Protein 7CAO (pdb70)

Secondary structure (DSSP, 8-state):
--GGGS-EEEEEEEEEEETTEEEEEEEEEEEEETTEEEEEEEETTSS-SS-HHHHGGG--GGGSB--TTS--HHHHTTTT-EEEEEEEEETTS-EEEEEEEEEEETTEEEEEEEEEEE---TTSTTTTT-EEEEPPEEEEEEEETTEEEEEEEEEEEETTS-EEEEEEEEEEEESSSSPPPPPPSEEEEEEEEEE--TT--SSEEEEEEEEEEE-GGGSSTTS---

Solvent-accessible surface area: 10693 Å² total

Radius of gyration: 17.45 Å; Cα contacts (8 Å, |Δi|>4): 581; chains: 1; bounding box: 49×37×46 Å

B-factor: mean 48.56, std 16.58, range [24.11, 139.75]

Foldseek 3Di:
DVQLVAKAKEKEWEWEAEARRTWIKIWIWILRAPQKIKIKIFTPRFADQWACQVCVVQRAQLSAAEDPPWDSLQVQLPPQGKKKWKWKAWPVWKIKTKIKTWHQDPRGIYIYMYMYMYGDDCPDCTRVVFFDHKDKWKWKWAFDPLWIWTWIWIWTAGNVRDTITMIMIMTIHRRDPPRGDTTHIWIKIKDKDWDDDPVDPGHIIMIMMGIYIDHVQVNPVVSPDD

Structure (mmCIF, N/CA/C/O backbone):
data_7CAO
#
_entry.id   7CAO
#
_cell.length_a   116.476
_cell.length_b   116.476
_cell.length_c   161.444
_cell.angle_alpha   90.000
_cell.angle_beta   90.000
_cell.angle_gamma   90.000
#
_symmetry.space_group_name_H-M   'I 41 2 2'
#
loop_
_entity.id
_entity.type
_entity.pdbx_description
1 polymer Chromoprotein
2 water water
#
loop_
_atom_site.group_PDB
_atom_site.id
_atom_site.type_symbol
_atom_site.label_atom_id
_atom_site.label_alt_id
_atom_site.label_comp_id
_atom_site.label_asym_id
_atom_site.label_entity_id
_atom_site.label_seq_id
_atom_site.pdbx_PDB_ins_code
_atom_site.Cartn_x
_atom_site.Cartn_y
_atom_site.Cartn_z
_atom_site.occupancy
_atom_site.B_iso_or_equiv
_atom_site.auth_seq_id
_atom_site.auth_comp_id
_atom_site.auth_asym_id
_atom_site.auth_atom_id
_atom_site.pdbx_PDB_model_num
ATOM 1 N N . MET A 1 36 ? -31.078 10.812 20.790 1.00 83.23 1 MET A N 1
ATOM 2 C CA . MET A 1 36 ? -30.878 11.120 22.236 1.00 79.77 1 MET A CA 1
ATOM 3 C C . MET A 1 36 ? -31.074 12.625 22.448 1.00 90.85 1 MET A C 1
ATOM 4 O O . MET A 1 36 ? -30.487 13.443 21.685 1.00 79.81 1 MET A O 1
ATOM 9 N N . ALA A 1 37 ? -31.877 12.970 23.452 1.00 85.57 2 ALA A N 1
ATOM 10 C CA . ALA A 1 37 ? -32.103 14.353 23.911 1.00 90.26 2 ALA A CA 1
ATOM 11 C C . ALA A 1 37 ? -30.794 14.883 24.509 1.00 77.38 2 ALA A C 1
ATOM 12 O O . ALA A 1 37 ? -30.536 16.090 24.329 1.00 90.19 2 ALA A O 1
ATOM 14 N N . LEU A 1 38 ? -30.003 14.038 25.186 1.00 76.99 3 LEU A N 1
ATOM 15 C CA . LEU A 1 38 ? -28.672 14.427 25.748 1.00 74.42 3 LEU A CA 1
ATOM 16 C C . LEU A 1 38 ? -27.827 15.123 24.672 1.00 74.59 3 LEU A C 1
ATOM 17 O O . LEU A 1 38 ? -27.160 16.140 25.016 1.00 69.05 3 LEU A O 1
ATOM 22 N N . PHE A 1 39 ? -27.874 14.629 23.423 1.00 64.50 4 PHE A N 1
ATOM 23 C CA . PHE A 1 39 ? -27.067 15.174 22.301 1.00 68.41 4 PHE A CA 1
ATOM 24 C C . PHE A 1 39 ? -27.672 16.496 21.818 1.00 67.57 4 PHE A C 1
ATOM 25 O O . PHE A 1 39 ? -26.972 17.181 21.092 1.00 64.88 4 PHE A O 1
ATOM 33 N N . ALA A 1 40 ? -28.871 16.878 22.274 1.00 75.66 5 ALA A N 1
ATOM 34 C CA . ALA A 1 40 ? -29.562 18.144 21.908 1.00 70.21 5 ALA A CA 1
ATOM 35 C C . ALA A 1 40 ? -29.050 19.332 22.736 1.00 70.99 5 ALA A C 1
ATOM 36 O O . ALA A 1 40 ? -29.323 20.472 22.349 1.00 71.24 5 ALA A O 1
ATOM 38 N N . LYS A 1 41 ? -28.372 19.115 23.855 1.00 66.26 6 LYS A N 1
ATOM 39 C CA . LYS A 1 41 ? -27.910 20.256 24.685 1.00 67.44 6 LYS A CA 1
ATOM 40 C C . LYS A 1 41 ? -26.392 20.289 24.640 1.00 58.55 6 LYS A C 1
ATOM 41 O O . LYS A 1 41 ? -25.773 19.271 24.387 1.00 56.51 6 LYS A O 1
ATOM 47 N N . PRO A 1 42 ? -25.741 21.406 24.995 1.00 59.74 7 PRO A N 1
ATOM 48 C CA . PRO A 1 42 ? -24.292 21.375 25.246 1.00 60.17 7 PRO A CA 1
ATOM 49 C C . PRO A 1 42 ? -23.842 20.165 26.083 1.00 62.21 7 PRO A C 1
ATOM 50 O O . PRO A 1 42 ? -24.645 19.674 26.816 1.00 61.77 7 PRO A O 1
ATOM 54 N N . MET A 1 43 ? -22.606 19.675 25.895 1.00 53.86 8 MET A N 1
ATOM 55 C CA . MET A 1 43 ? -22.042 18.490 26.610 1.00 47.96 8 MET A CA 1
ATOM 56 C C . MET A 1 43 ? -20.542 18.710 26.797 1.00 49.70 8 MET A C 1
ATOM 57 O O . MET A 1 43 ? -19.884 19.365 25.916 1.00 51.53 8 MET A O 1
ATOM 62 N N . ASN A 1 44 ? -20.017 18.310 27.945 1.00 46.92 9 ASN A N 1
ATOM 63 C CA . ASN A 1 44 ? -18.562 18.212 28.184 1.00 53.61 9 ASN A CA 1
ATOM 64 C C . ASN A 1 44 ? -18.032 16.878 27.633 1.00 51.22 9 ASN A C 1
ATOM 65 O O . ASN A 1 44 ? -18.809 15.937 27.422 1.00 45.50 9 ASN A O 1
ATOM 70 N N . HIS A 1 45 ? -16.739 16.823 27.371 1.00 45.42 10 HIS A N 1
ATOM 71 C CA . HIS A 1 45 ? -16.114 15.568 26.924 1.00 44.70 10 HIS A CA 1
ATOM 72 C C . HIS A 1 45 ? -14.707 15.624 27.469 1.00 45.74 10 HIS A C 1
ATOM 73 O O . HIS A 1 45 ? -14.170 16.721 27.697 1.00 44.06 10 HIS A O 1
ATOM 80 N N . LYS A 1 46 ? -14.154 14.458 27.745 1.00 41.88 11 LYS A N 1
ATOM 81 C CA . LYS A 1 46 ? -12.735 14.338 28.118 1.00 46.15 11 LYS A CA 1
ATOM 82 C C . LYS A 1 46 ? -12.168 13.024 27.570 1.00 40.00 11 LYS A C 1
ATOM 83 O O . LYS A 1 46 ? -12.939 12.158 27.200 1.00 39.44 11 LYS A O 1
ATOM 89 N N . THR A 1 47 ? -10.851 12.928 27.596 1.00 39.11 12 THR A N 1
ATOM 90 C CA . THR A 1 47 ? -10.143 11.840 26.971 1.00 44.05 12 THR A CA 1
ATOM 91 C C . THR A 1 47 ? -8.917 11.594 27.800 1.00 38.40 12 THR A C 1
ATOM 92 O O . THR A 1 47 ? -8.400 12.545 28.372 1.00 38.08 12 THR A O 1
ATOM 96 N N . GLU A 1 48 ? -8.490 10.322 27.807 1.00 42.69 13 GLU A N 1
ATOM 97 C CA . GLU A 1 48 ? -7.127 9.902 28.136 1.00 42.84 13 GLU A CA 1
ATOM 98 C C . GLU A 1 48 ? -6.586 9.120 26.959 1.00 37.62 13 GLU A C 1
ATOM 99 O O . GLU A 1 48 ? -7.240 8.181 26.542 1.00 41.33 13 GLU A O 1
ATOM 105 N N . ILE A 1 49 ? -5.368 9.426 26.566 1.00 38.92 14 ILE A N 1
ATOM 106 C CA . ILE A 1 49 ? -4.733 8.848 25.376 1.00 41.18 14 ILE A CA 1
ATOM 107 C C . ILE A 1 49 ? -3.424 8.332 25.873 1.00 41.62 14 ILE A C 1
ATOM 108 O O . ILE A 1 49 ? -2.686 9.126 26.404 1.00 37.75 14 ILE A O 1
ATOM 113 N N . THR A 1 50 ? -3.214 7.038 25.696 1.00 35.49 15 THR A N 1
ATOM 114 C CA . THR A 1 50 ? -1.958 6.373 26.003 1.00 39.68 15 THR A CA 1
ATOM 115 C C . THR A 1 50 ? -1.364 5.957 24.673 1.00 37.52 15 THR A C 1
ATOM 116 O O . THR A 1 50 ? -2.072 5.300 23.903 1.00 38.32 15 THR A O 1
ATOM 120 N N . GLY A 1 51 ? -0.088 6.219 24.491 1.00 42.92 16 GLY A N 1
ATOM 121 C CA . GLY A 1 51 ? 0.533 6.149 23.181 1.00 45.05 16 GLY A CA 1
ATOM 122 C C . GLY A 1 51 ? 1.988 5.802 23.252 1.00 39.99 16 GLY A C 1
ATOM 123 O O . GLY A 1 51 ? 2.627 6.019 24.293 1.00 36.23 16 GLY A O 1
ATOM 124 N N . GLU A 1 52 ? 2.491 5.408 22.097 1.00 35.10 17 GLU A N 1
ATOM 125 C CA . GLU A 1 52 ? 3.907 5.144 21.894 1.00 37.74 17 GLU A CA 1
ATOM 126 C C . GLU A 1 52 ? 4.171 5.300 20.418 1.00 39.54 17 GLU A C 1
ATOM 127 O O . GLU A 1 52 ? 3.411 4.704 19.629 1.00 37.09 17 GLU A O 1
ATOM 133 N N . PHE A 1 53 ? 5.166 6.105 20.067 1.00 36.09 18 PHE A N 1
ATOM 134 C CA . PHE A 1 53 ? 5.596 6.280 18.673 1.00 34.87 18 PHE A CA 1
ATOM 135 C C . PHE A 1 53 ? 7.066 5.965 18.719 1.00 37.43 18 PHE A C 1
ATOM 136 O O . PHE A 1 53 ? 7.724 6.586 19.497 1.00 35.26 18 PHE A O 1
ATOM 144 N N . ASN A 1 54 ? 7.513 4.994 17.925 1.00 37.00 19 ASN A N 1
ATOM 145 C CA . ASN A 1 54 ? 8.913 4.573 17.812 1.00 39.10 19 ASN A CA 1
ATOM 146 C C . ASN A 1 54 ? 9.398 4.197 19.201 1.00 37.06 19 ASN A C 1
ATOM 147 O O . ASN A 1 54 ? 10.571 4.321 19.460 1.00 45.54 19 ASN A O 1
ATOM 152 N N . GLY A 1 55 ? 8.520 3.671 20.031 1.00 38.27 20 GLY A N 1
ATOM 153 C CA . GLY A 1 55 ? 8.943 3.307 21.391 1.00 43.74 20 GLY A CA 1
ATOM 154 C C . GLY A 1 55 ? 8.884 4.480 22.375 1.00 49.30 20 GLY A C 1
ATOM 155 O O . GLY A 1 55 ? 9.105 4.239 23.520 1.00 45.20 20 GLY A O 1
ATOM 156 N N . LYS A 1 56 ? 8.569 5.716 21.986 1.00 42.12 21 LYS A N 1
ATOM 157 C CA . LYS A 1 56 ? 8.519 6.836 22.998 1.00 39.30 21 LYS A CA 1
ATOM 158 C C . LYS A 1 56 ? 7.100 6.912 23.518 1.00 37.58 21 LYS A C 1
ATOM 159 O O . LYS A 1 56 ? 6.178 7.139 22.710 1.00 39.19 21 LYS A O 1
ATOM 165 N N . CYS A 1 57 ? 6.926 6.657 24.803 1.00 35.44 22 CYS A N 1
ATOM 166 C CA . CYS A 1 57 ? 5.647 6.605 25.526 1.00 39.00 22 CYS A CA 1
ATOM 167 C C . CYS A 1 57 ? 5.165 7.988 25.894 1.00 38.84 22 CYS A C 1
ATOM 168 O O . CYS A 1 57 ? 5.990 8.827 26.114 1.00 44.85 22 CYS A O 1
ATOM 171 N N . PHE A 1 58 ? 3.864 8.141 26.034 1.00 36.64 23 PHE A N 1
ATOM 172 C CA . PHE A 1 58 ? 3.275 9.412 26.494 1.00 42.30 23 PHE A CA 1
ATOM 173 C C . PHE A 1 58 ? 1.871 9.119 26.894 1.00 40.71 23 PHE A C 1
ATOM 174 O O . PHE A 1 58 ? 1.328 8.072 26.523 1.00 38.53 23 PHE A O 1
ATOM 182 N N . LYS A 1 59 ? 1.338 10.046 27.661 1.00 37.38 24 LYS A N 1
ATOM 183 C CA . LYS A 1 59 ? -0.048 10.095 28.148 1.00 42.03 24 LYS A CA 1
ATOM 184 C C . LYS A 1 59 ? -0.553 11.523 27.860 1.00 41.30 24 LYS A C 1
ATOM 185 O O . LYS A 1 59 ? 0.159 12.493 28.208 1.00 39.93 24 LYS A O 1
ATOM 191 N N . VAL A 1 60 ? -1.730 11.633 27.270 1.00 38.10 25 VAL A N 1
ATOM 192 C CA . VAL A 1 60 ? -2.363 12.942 26.988 1.00 42.45 25 VAL A CA 1
ATOM 193 C C . VAL A 1 60 ? -3.731 12.886 27.608 1.00 40.47 25 VAL A C 1
ATOM 194 O O . VAL A 1 60 ? -4.389 11.883 27.462 1.00 38.69 25 VAL A O 1
ATOM 198 N N . VAL A 1 61 ? -4.062 13.939 28.350 1.00 36.83 26 VAL A N 1
ATOM 199 C CA . VAL A 1 61 ? -5.399 14.189 28.928 1.00 38.47 26 VAL A CA 1
ATOM 200 C C . VAL A 1 61 ? -5.983 15.459 28.309 1.00 40.76 26 VAL A C 1
ATOM 201 O O . VAL A 1 61 ? -5.231 16.418 28.142 1.00 45.51 26 VAL A O 1
ATOM 205 N N . GLY A 1 62 ? -7.282 15.474 28.097 1.00 43.06 27 GLY A N 1
ATOM 206 C CA . GLY A 1 62 ? -7.972 16.660 27.603 1.00 50.68 27 GLY A CA 1
ATOM 207 C C . GLY A 1 62 ? -9.392 16.768 28.126 1.00 51.63 27 GLY A C 1
ATOM 208 O O . GLY A 1 62 ? -9.981 15.738 28.507 1.00 43.66 27 GLY A O 1
ATOM 209 N N . HIS A 1 63 ? -9.916 18.002 28.136 1.00 49.53 28 HIS A N 1
ATOM 210 C CA . HIS A 1 63 ? -11.299 18.385 28.543 1.00 49.01 28 HIS A CA 1
ATOM 211 C C . HIS A 1 63 ? -11.768 19.305 27.433 1.00 39.03 28 HIS A C 1
ATOM 212 O O . HIS A 1 63 ? -10.943 20.041 26.925 1.00 41.12 28 HIS A O 1
ATOM 219 N N . GLY A 1 64 ? -13.030 19.222 27.036 1.00 39.92 29 GLY A N 1
ATOM 220 C CA . GLY A 1 64 ? -13.563 20.184 26.080 1.00 44.94 29 GLY A CA 1
ATOM 221 C C . GLY A 1 64 ? -15.036 20.272 26.211 1.00 40.86 29 GLY A C 1
ATOM 222 O O . GLY A 1 64 ? -15.607 19.639 27.076 1.00 43.66 29 GLY A O 1
ATOM 223 N N . SER A 1 65 ? -15.664 20.980 25.313 1.00 49.66 30 SER A N 1
ATOM 224 C CA . SER A 1 65 ? -17.128 20.928 25.238 1.00 49.70 30 SER A CA 1
ATOM 225 C C . SER A 1 65 ? -17.530 20.908 23.787 1.00 41.51 30 SER A C 1
ATOM 226 O O . SER A 1 65 ? -16.738 21.299 22.914 1.00 46.40 30 SER A O 1
ATOM 229 N N . ALA A 1 66 ? -18.778 20.556 23.645 1.00 42.73 31 ALA A N 1
ATOM 230 C CA . ALA A 1 66 ? -19.495 20.313 22.415 1.00 49.02 31 ALA A CA 1
ATOM 231 C C . ALA A 1 66 ? -20.727 21.159 22.614 1.00 49.35 31 ALA A C 1
ATOM 232 O O . ALA A 1 66 ? -21.735 20.640 23.051 1.00 45.61 31 ALA A O 1
ATOM 234 N N . PRO A 1 67 ? -20.629 22.476 22.347 1.00 49.22 32 PRO A N 1
ATOM 235 C CA . PRO A 1 67 ? -21.786 23.357 22.487 1.00 54.00 32 PRO A CA 1
ATOM 236 C C . PRO A 1 67 ? -22.904 23.010 21.501 1.00 55.20 32 PRO A C 1
ATOM 237 O O . PRO A 1 67 ? -24.026 23.365 21.763 1.00 58.59 32 PRO A O 1
ATOM 241 N N . GLY A 1 68 ? -22.607 22.324 20.395 1.00 51.71 33 GLY A N 1
ATOM 242 C CA . GLY A 1 68 ? -23.604 21.998 19.344 1.00 44.04 33 GLY A CA 1
ATOM 243 C C . GLY A 1 68 ? -23.174 22.523 17.964 1.00 44.52 33 GLY A C 1
ATOM 244 O O . GLY A 1 68 ? -22.073 23.107 17.873 1.00 48.53 33 GLY A O 1
ATOM 245 N N . GLY A 1 69 ? -23.944 22.166 16.926 1.00 44.46 34 GLY A N 1
ATOM 246 C CA . GLY A 1 69 ? -23.774 22.532 15.504 1.00 52.43 34 GLY A CA 1
ATOM 247 C C . GLY A 1 69 ? -22.449 22.047 14.886 1.00 52.82 34 GLY A C 1
ATOM 248 O O . GLY A 1 69 ? -22.031 22.620 13.878 1.00 45.28 34 GLY A O 1
ATOM 249 N N . GLY A 1 70 ? -21.812 21.015 15.436 1.00 43.96 35 GLY A N 1
ATOM 250 C CA . GLY A 1 70 ? -20.722 20.302 14.753 1.00 49.22 35 GLY A CA 1
ATOM 251 C C . GLY A 1 70 ? -19.408 20.972 15.063 1.00 46.81 35 GLY A C 1
ATOM 252 O O . GLY A 1 70 ? -18.418 20.677 14.380 1.00 44.52 35 GLY A O 1
ATOM 253 N N . ASP A 1 71 ? -19.398 21.874 16.050 1.00 41.21 36 ASP A N 1
ATOM 254 C CA . ASP A 1 71 ? -18.210 22.671 16.429 1.00 41.07 36 ASP A CA 1
ATOM 255 C C . ASP A 1 71 ? -17.844 22.286 17.852 1.00 46.64 36 ASP A C 1
ATOM 256 O O . ASP A 1 71 ? -18.657 22.575 18.771 1.00 47.68 36 ASP A O 1
ATOM 261 N N . PHE A 1 72 ? -16.673 21.682 18.059 1.00 39.90 37 PHE A N 1
ATOM 262 C CA . PHE A 1 72 ? -16.324 21.136 19.390 1.00 39.99 37 PHE A CA 1
ATOM 263 C C . PHE A 1 72 ? -14.831 21.284 19.591 1.00 44.62 37 PHE A C 1
ATOM 264 O O . PHE A 1 72 ? -14.044 21.197 18.626 1.00 46.68 37 PHE A O 1
ATOM 272 N N . ARG A 1 73 ? -14.469 21.636 20.816 1.00 41.92 38 ARG A N 1
ATOM 273 C CA . ARG A 1 73 ? -13.077 21.979 21.163 1.00 44.50 38 ARG A CA 1
ATOM 274 C C . ARG A 1 73 ? -12.579 21.122 22.321 1.00 39.90 38 ARG A C 1
ATOM 275 O O . ARG A 1 73 ? -13.375 20.714 23.141 1.00 47.08 38 ARG A O 1
ATOM 283 N N . MET A 1 74 ? -11.275 20.903 22.357 1.00 40.14 39 MET A N 1
ATOM 284 C CA . MET A 1 74 ? -10.596 20.136 23.411 1.00 43.65 39 MET A CA 1
ATOM 285 C C . MET A 1 74 ? -9.294 20.848 23.716 1.00 39.93 39 MET A C 1
ATOM 286 O O . MET A 1 74 ? -8.572 21.245 22.786 1.00 43.23 39 MET A O 1
ATOM 291 N N . HIS A 1 75 ? -9.007 20.992 24.997 1.00 41.64 40 HIS A N 1
ATOM 292 C CA . HIS A 1 75 ? -7.696 21.468 25.480 1.00 44.92 40 HIS A CA 1
ATOM 293 C C . HIS A 1 75 ? -6.994 20.203 25.962 1.00 41.44 40 HIS A C 1
ATOM 294 O O . HIS A 1 75 ? -7.457 19.645 26.931 1.00 41.38 40 HIS A O 1
ATOM 301 N N . ALA A 1 76 ? -5.898 19.787 25.348 1.00 42.74 41 ALA A N 1
ATOM 302 C CA . ALA A 1 76 ? -5.207 18.555 25.772 1.00 43.07 41 ALA A CA 1
ATOM 303 C C . ALA A 1 76 ? -3.785 18.919 26.139 1.00 41.04 41 ALA A C 1
ATOM 304 O O . ALA A 1 76 ? -3.147 19.758 25.461 1.00 46.15 41 ALA A O 1
ATOM 306 N N . TYR A 1 77 ? -3.259 18.256 27.156 1.00 37.91 42 TYR A N 1
ATOM 307 C CA . TYR A 1 77 ? -1.847 18.402 27.516 1.00 37.63 42 TYR A CA 1
ATOM 308 C C . TYR A 1 77 ? -1.238 17.025 27.656 1.00 35.97 42 TYR A C 1
ATOM 309 O O . TYR A 1 77 ? -1.953 16.094 27.956 1.00 40.94 42 TYR A O 1
ATOM 318 N N . CYS A 1 78 ? 0.069 16.991 27.550 1.00 40.16 43 CYS A N 1
ATOM 319 C CA . CYS A 1 78 ? 0.848 15.769 27.710 1.00 48.85 43 CYS A CA 1
ATOM 320 C C . CYS A 1 78 ? 1.160 15.624 29.193 1.00 47.45 43 CYS A C 1
ATOM 321 O O . CYS A 1 78 ? 1.975 16.331 29.660 1.00 44.26 43 CYS A O 1
ATOM 324 N N . GLU A 1 79 ? 0.451 14.778 29.899 1.00 50.85 44 GLU A N 1
ATOM 325 C CA . GLU A 1 79 ? 0.659 14.613 31.348 1.00 51.68 44 GLU A CA 1
ATOM 326 C C . GLU A 1 79 ? 2.038 14.020 31.609 1.00 54.25 44 GLU A C 1
ATOM 327 O O . GLU A 1 79 ? 2.586 14.280 32.667 1.00 52.08 44 GLU A O 1
ATOM 333 N N . SER A 1 80 ? 2.651 13.342 30.653 1.00 49.49 45 SER A N 1
ATOM 334 C CA . SER A 1 80 ? 3.964 12.671 30.833 1.00 50.07 45 SER A CA 1
ATOM 335 C C . SER A 1 80 ? 5.145 13.627 30.618 1.00 48.42 45 SER A C 1
ATOM 336 O O . SER A 1 80 ? 6.301 13.187 30.787 1.00 49.45 45 SER A O 1
ATOM 339 N N . GLY A 1 81 ? 4.933 14.890 30.231 1.00 54.09 46 GLY A N 1
ATOM 340 C CA . GLY A 1 81 ? 6.040 15.836 29.962 1.00 44.32 46 GLY A CA 1
ATOM 341 C C . GLY A 1 81 ? 5.922 16.376 28.539 1.00 45.30 46 GLY A C 1
ATOM 342 O O . GLY A 1 81 ? 4.838 16.821 28.160 1.00 49.55 46 GLY A O 1
ATOM 343 N N . THR A 1 82 ? 6.972 16.272 27.753 1.00 41.64 47 THR A N 1
ATOM 344 C CA . THR A 1 82 ? 7.022 16.700 26.334 1.00 49.29 47 THR A CA 1
ATOM 345 C C . THR A 1 82 ? 6.382 15.634 25.431 1.00 51.93 47 THR A C 1
ATOM 346 O O . THR A 1 82 ? 6.717 14.451 25.555 1.00 48.74 47 THR A O 1
ATOM 350 N N . LEU A 1 83 ? 5.469 16.030 24.552 1.00 48.61 48 LEU A N 1
ATOM 351 C CA . LEU A 1 83 ? 4.919 15.080 23.558 1.00 41.74 48 LEU A CA 1
ATOM 352 C C . LEU A 1 83 ? 6.012 14.777 22.551 1.00 41.85 48 LEU A C 1
ATOM 353 O O . LEU A 1 83 ? 6.605 15.704 22.027 1.00 41.87 48 LEU A O 1
ATOM 358 N N . PRO A 1 84 ? 6.344 13.470 22.305 1.00 38.91 49 PRO A N 1
ATOM 359 C CA . PRO A 1 84 ? 7.426 13.105 21.395 1.00 41.60 49 PRO A CA 1
ATOM 360 C C . PRO A 1 84 ? 7.046 13.232 19.910 1.00 40.28 49 PRO A C 1
ATOM 361 O O . PRO A 1 84 ? 7.889 12.979 19.102 1.00 40.91 49 PRO A O 1
ATOM 365 N N . VAL A 1 85 ? 5.805 13.578 19.585 1.00 39.38 50 VAL A N 1
ATOM 366 C CA . VAL A 1 85 ? 5.373 13.678 18.167 1.00 44.57 50 VAL A CA 1
ATOM 367 C C . VAL A 1 85 ? 4.632 14.982 17.918 1.00 39.25 50 VAL A C 1
ATOM 368 O O . VAL A 1 85 ? 4.164 15.575 18.881 1.00 44.01 50 VAL A O 1
ATOM 372 N N . SER A 1 86 ? 4.452 15.274 16.634 1.00 39.47 51 SER A N 1
ATOM 373 C CA . SER A 1 86 ? 3.599 16.334 16.077 1.00 38.18 51 SER A CA 1
ATOM 374 C C . SER A 1 86 ? 2.217 16.224 16.687 1.00 41.93 51 SER A C 1
ATOM 375 O O . SER A 1 86 ? 1.602 15.147 16.630 1.00 34.59 51 SER A O 1
ATOM 378 N N . TRP A 1 87 ? 1.685 17.335 17.183 1.00 34.69 52 TRP A N 1
ATOM 379 C CA . TRP A 1 87 ? 0.278 17.382 17.628 1.00 33.25 52 TRP A CA 1
ATOM 380 C C . TRP A 1 87 ? -0.647 17.178 16.433 1.00 33.81 52 TRP A C 1
ATOM 381 O O . TRP A 1 87 ? -1.788 16.797 16.640 1.00 34.85 52 TRP A O 1
ATOM 392 N N . CYS A 1 88 ? -0.229 17.538 15.227 1.00 33.38 53 CYS A N 1
ATOM 393 C CA . CYS A 1 88 ? -1.059 17.316 14.026 1.00 33.70 53 CYS A CA 1
ATOM 394 C C . CYS A 1 88 ? -1.334 15.781 13.824 1.00 31.80 53 CYS A C 1
ATOM 395 O O . CYS A 1 88 ? -2.483 15.422 13.529 1.00 34.24 53 CYS A O 1
ATOM 398 N N . VAL A 1 89 ? -0.314 14.974 13.968 1.00 31.99 54 VAL A N 1
ATOM 399 C CA . VAL A 1 89 ? -0.366 13.482 13.722 1.00 33.62 54 VAL A CA 1
ATOM 400 C C . VAL A 1 89 ? -1.156 12.849 14.865 1.00 31.90 54 VAL A C 1
ATOM 401 O O . VAL A 1 89 ? -2.000 11.972 14.606 1.00 35.61 54 VAL A O 1
ATOM 405 N N . LEU A 1 90 ? -1.074 13.430 16.060 1.00 32.94 55 LEU A N 1
ATOM 406 C CA . LEU A 1 90 ? -1.861 12.936 17.215 1.00 34.10 55 LEU A CA 1
ATOM 407 C C . LEU A 1 90 ? -3.313 13.372 17.082 1.00 37.00 55 LEU A C 1
ATOM 408 O O . LEU A 1 90 ? -4.239 12.749 17.691 1.00 39.26 55 LEU A O 1
ATOM 413 N N . SER A 1 91 ? -3.605 14.371 16.260 1.00 37.48 56 SER A N 1
ATOM 414 C CA . SER A 1 91 ? -4.918 15.058 16.424 1.00 35.23 56 SER A CA 1
ATOM 415 C C . SER A 1 91 ? -6.106 14.138 16.168 1.00 34.31 56 SER A C 1
ATOM 416 O O . SER A 1 91 ? -7.189 14.301 16.775 1.00 34.75 56 SER A O 1
ATOM 419 N N . PRO A 1 92 ? -6.053 13.162 15.219 1.00 34.18 57 PRO A N 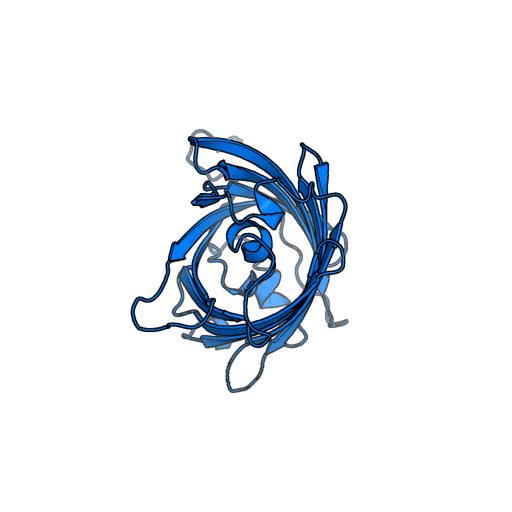1
ATOM 420 C CA . PRO A 1 92 ? -7.193 12.255 15.026 1.00 37.34 57 PRO A CA 1
ATOM 421 C C . PRO A 1 92 ? -7.493 11.366 16.259 1.00 32.39 57 PRO A C 1
ATOM 422 O O . PRO A 1 92 ? -8.613 11.000 16.515 1.00 34.85 57 PRO A O 1
ATOM 426 N N . SER A 1 93 ? -6.501 11.113 17.062 1.00 33.31 58 SER A N 1
ATOM 427 C CA . SER A 1 93 ? -6.645 10.363 18.341 1.00 34.94 58 SER A CA 1
ATOM 428 C C . SER A 1 93 ? -7.208 11.265 19.468 1.00 41.48 58 SER A C 1
ATOM 429 O O . SER A 1 93 ? -7.582 10.722 20.531 1.00 37.81 58 SER A O 1
ATOM 432 N N . ILE A 1 94 ? -7.217 12.588 19.277 1.00 38.69 59 ILE A N 1
ATOM 433 C CA . ILE A 1 94 ? -7.696 13.559 20.309 1.00 39.97 59 ILE A CA 1
ATOM 434 C C . ILE A 1 94 ? -9.179 13.734 20.069 1.00 34.58 59 ILE A C 1
ATOM 435 O O . ILE A 1 94 ? -10.064 13.642 20.901 1.00 44.36 59 ILE A O 1
ATOM 464 N N . PHE A 1 96 ? -14.462 11.567 18.767 1.00 41.12 63 PHE A N 1
ATOM 465 C CA . PHE A 1 96 ? -15.817 12.125 19.165 1.00 43.48 63 PHE A CA 1
ATOM 466 C C . PHE A 1 96 ? -16.706 12.461 17.973 1.00 43.13 63 PHE A C 1
ATOM 467 O O . PHE A 1 96 ? -17.305 13.587 17.920 1.00 41.86 63 PHE A O 1
ATOM 475 N N . SER A 1 97 ? -16.866 11.528 17.044 1.00 35.25 64 SER A N 1
ATOM 476 C CA . SER A 1 97 ? -17.734 11.737 15.874 1.00 37.48 64 SER A CA 1
ATOM 477 C C . SER A 1 97 ? -19.206 11.825 16.269 1.00 39.66 64 SER A C 1
ATOM 478 O O . SER A 1 97 ? -19.999 12.237 15.388 1.00 37.52 64 SER A O 1
ATOM 481 N N . MET A 1 98 ? -19.540 11.574 17.540 1.00 39.43 65 MET A N 1
ATOM 482 C CA . MET A 1 98 ? -20.944 11.768 17.997 1.00 45.12 65 MET A CA 1
ATOM 483 C C . MET A 1 98 ? -21.251 13.278 18.027 1.00 41.73 65 MET A C 1
ATOM 484 O O . MET A 1 98 ? -22.413 13.603 18.090 1.00 47.14 65 MET A O 1
ATOM 489 N N . PHE A 1 99 ? -20.259 14.158 17.901 1.00 37.49 66 PHE A N 1
ATOM 490 C CA . PHE A 1 99 ? -20.499 15.640 17.894 1.00 37.50 66 PHE A CA 1
ATOM 491 C C . PHE A 1 99 ? -20.579 16.189 16.473 1.00 44.76 66 PHE A C 1
ATOM 492 O O . PHE A 1 99 ? -20.806 17.384 16.285 1.00 43.39 66 PHE A O 1
ATOM 500 N N . THR A 1 100 ? -20.475 15.315 15.477 1.00 42.57 67 THR A N 1
ATOM 501 C CA . THR A 1 100 ? -20.693 15.692 14.057 1.00 43.48 67 THR A CA 1
ATOM 502 C C . THR A 1 100 ? -22.106 16.229 13.860 1.00 43.30 67 THR A C 1
ATOM 503 O O . THR A 1 100 ? -23.024 15.553 14.227 1.00 43.87 67 THR A O 1
ATOM 507 N N . LYS A 1 101 ? -22.270 17.324 13.140 1.00 44.15 68 LYS A N 1
ATOM 508 C CA . LYS A 1 101 ? -23.601 17.863 12.839 1.00 42.65 68 LYS A CA 1
ATOM 509 C C . LYS A 1 101 ? -24.173 17.050 11.694 1.00 44.47 68 LYS A C 1
ATOM 510 O O . LYS A 1 101 ? -23.521 16.964 10.646 1.00 44.13 68 LYS A O 1
ATOM 516 N N . TYR A 1 102 ? -25.384 16.551 11.848 1.00 43.60 69 TYR A N 1
ATOM 517 C CA . TYR A 1 102 ? -26.104 15.730 10.863 1.00 44.85 69 TYR A CA 1
ATOM 518 C C . TYR A 1 102 ? -27.318 16.512 10.398 1.00 51.42 69 TYR A C 1
ATOM 519 O O . TYR A 1 102 ? -28.001 17.099 11.217 1.00 53.58 69 TYR A O 1
ATOM 528 N N . PRO A 1 103 ? -27.627 16.540 9.092 1.00 51.66 70 PRO A N 1
ATOM 529 C CA . PRO A 1 103 ? -28.897 17.083 8.632 1.00 52.44 70 PRO A CA 1
ATOM 530 C C . PRO A 1 103 ? -29.957 15.998 8.889 1.00 53.45 70 PRO A C 1
ATOM 531 O O . PRO A 1 103 ? -29.640 14.826 8.938 1.00 52.81 70 PRO A O 1
ATOM 535 N N . ASN A 1 104 ? -31.214 16.389 9.074 1.00 69.88 71 ASN A N 1
ATOM 536 C CA . ASN A 1 104 ? -32.344 15.426 9.118 1.00 63.67 71 ASN A CA 1
ATOM 537 C C . ASN A 1 104 ? -32.335 14.729 7.776 1.00 62.10 71 ASN A C 1
ATOM 538 O O . ASN A 1 104 ? -32.021 15.402 6.769 1.00 69.89 71 ASN A O 1
ATOM 543 N N . GLY A 1 105 ? -32.680 13.455 7.748 1.00 63.25 72 GLY A N 1
ATOM 544 C CA . GLY A 1 105 ? -32.670 12.714 6.478 1.00 60.34 72 GLY A CA 1
ATOM 545 C C . GLY A 1 105 ? -31.456 11.816 6.382 1.00 58.35 72 GLY A C 1
ATOM 546 O O . GLY A 1 105 ? -31.453 10.975 5.509 1.00 58.66 72 GLY A O 1
ATOM 547 N N . ILE A 1 106 ? -30.453 11.960 7.252 1.00 58.14 73 ILE A N 1
ATOM 548 C CA . ILE A 1 106 ? -29.379 10.928 7.342 1.00 55.05 73 ILE A CA 1
ATOM 549 C C . ILE A 1 106 ? -29.260 10.513 8.804 1.00 42.08 73 ILE A C 1
ATOM 550 O O . ILE A 1 106 ? -29.092 11.419 9.623 1.00 49.70 73 ILE A O 1
ATOM 555 N N . THR A 1 107 ? -29.278 9.225 9.121 1.00 48.80 74 THR A N 1
ATOM 556 C CA . THR A 1 107 ? -29.041 8.735 10.500 1.00 51.35 74 THR A CA 1
ATOM 557 C C . THR A 1 107 ? -27.617 9.062 10.944 1.00 49.91 74 THR A C 1
ATOM 558 O O . THR A 1 107 ? -26.666 8.796 10.164 1.00 50.98 74 THR A O 1
ATOM 562 N N . ASN A 1 108 ? -27.498 9.527 12.177 1.00 43.65 75 ASN A N 1
ATOM 563 C CA . ASN A 1 108 ? -26.251 9.784 12.904 1.00 48.50 75 ASN A CA 1
ATOM 564 C C . ASN A 1 108 ? -25.971 8.505 13.677 1.00 58.16 75 ASN A C 1
ATOM 565 O O . ASN A 1 108 ? -26.423 8.407 14.813 1.00 52.27 75 ASN A O 1
ATOM 570 N N . PHE A 1 109 ? -25.254 7.564 13.063 1.00 50.06 76 PHE A N 1
ATOM 571 C CA . PHE A 1 109 ? -24.833 6.302 13.701 1.00 44.90 76 PHE A CA 1
ATOM 572 C C . PHE A 1 109 ? -24.161 6.591 15.030 1.00 47.76 76 PHE A C 1
ATOM 573 O O . PHE A 1 109 ? -24.401 5.856 15.999 1.00 47.38 76 PHE A O 1
ATOM 581 N N . PHE A 1 110 ? -23.320 7.618 15.057 1.00 42.00 77 PHE A N 1
ATOM 582 C CA . PHE A 1 110 ? -22.446 7.927 16.208 1.00 43.34 77 PHE A CA 1
ATOM 583 C C . PHE A 1 110 ? -23.292 8.253 17.467 1.00 45.36 77 PHE A C 1
ATOM 584 O O . PHE A 1 110 ? -22.864 7.869 18.586 1.00 43.01 77 PHE A O 1
ATOM 592 N N . GLN A 1 111 ? -24.414 8.940 17.300 1.00 46.54 78 GLN A N 1
ATOM 593 C CA . GLN A 1 111 ? -25.328 9.293 18.421 1.00 52.30 78 GLN A CA 1
ATOM 594 C C . GLN A 1 111 ? -26.283 8.126 18.684 1.00 47.61 78 GLN A C 1
ATOM 595 O O . GLN A 1 111 ? -26.452 7.759 19.833 1.00 50.04 78 GLN A O 1
ATOM 601 N N . GLU A 1 112 ? -26.826 7.538 17.637 1.00 49.60 79 GLU A N 1
ATOM 602 C CA . GLU A 1 112 ? -27.834 6.463 17.751 1.00 54.49 79 GLU A CA 1
ATOM 603 C C . GLU A 1 112 ? -27.243 5.261 18.473 1.00 56.65 79 GLU A C 1
ATOM 604 O O . GLU A 1 112 ? -28.022 4.421 18.865 1.00 54.16 79 GLU A O 1
ATOM 610 N N . ALA A 1 113 ? -25.927 5.112 18.564 1.00 49.51 80 ALA A N 1
ATOM 611 C CA . ALA A 1 113 ? -25.346 3.900 19.172 1.00 47.91 80 ALA A CA 1
ATOM 612 C C . ALA A 1 113 ? -25.424 3.995 20.706 1.00 44.13 80 ALA A C 1
ATOM 613 O O . ALA A 1 113 ? -25.022 3.042 21.399 1.00 49.79 80 ALA A O 1
ATOM 615 N N . PHE A 1 114 ? -25.648 5.207 21.197 1.00 45.88 81 PHE A N 1
ATOM 616 C CA . PHE A 1 114 ? -25.754 5.504 22.633 1.00 51.63 81 PHE A CA 1
ATOM 617 C C . PHE A 1 114 ? -27.172 5.132 23.062 1.00 54.44 81 PHE A C 1
ATOM 618 O O . PHE A 1 114 ? -28.097 5.104 22.252 1.00 52.73 81 PHE A O 1
ATOM 626 N N . PRO A 1 115 ? -27.365 4.732 24.325 1.00 58.34 82 PRO A N 1
ATOM 627 C CA . PRO A 1 115 ? -26.359 4.899 25.377 1.00 51.03 82 PRO A CA 1
ATOM 628 C C . PRO A 1 115 ? -25.200 3.909 25.487 1.00 49.70 82 PRO A C 1
ATOM 629 O O . PRO A 1 115 ? -24.251 4.216 26.181 1.00 49.47 82 PRO A O 1
ATOM 633 N N . GLU A 1 116 ? -25.313 2.735 24.864 1.00 47.09 83 GLU A N 1
ATOM 634 C CA . GLU A 1 116 ? -24.255 1.695 24.909 1.00 51.05 83 GLU A CA 1
ATOM 635 C C . GLU A 1 116 ? -22.970 2.218 24.241 1.00 51.84 83 GLU A C 1
ATOM 636 O O . GLU A 1 116 ? -21.923 1.928 24.738 1.00 48.68 83 GLU A O 1
ATOM 642 N N . GLY A 1 117 ? -23.054 2.943 23.132 1.00 51.80 84 GLY A N 1
ATOM 643 C CA . GLY A 1 117 ? -21.859 3.543 22.511 1.00 52.96 84 GLY A CA 1
ATOM 644 C C . GLY A 1 117 ? -21.325 2.724 21.353 1.00 49.81 84 GLY A C 1
ATOM 645 O O . GLY A 1 117 ? -22.013 1.794 20.890 1.00 44.84 84 GLY A O 1
ATOM 646 N N . TYR A 1 118 ? -20.147 3.109 20.851 1.00 48.15 85 TYR A N 1
ATOM 647 C CA . TYR A 1 118 ? -19.468 2.446 19.714 1.00 37.08 85 TYR A CA 1
ATOM 648 C C . TYR A 1 118 ? -17.981 2.437 20.005 1.00 40.94 85 TYR A C 1
ATOM 649 O O . TYR A 1 118 ? -17.460 3.177 20.878 1.00 42.66 85 TYR A O 1
ATOM 658 N N . THR A 1 119 ? -17.294 1.572 19.293 1.00 39.69 86 THR A N 1
ATOM 659 C CA . THR A 1 119 ? -15.829 1.543 19.294 1.00 39.79 86 THR A CA 1
ATOM 660 C C . THR A 1 119 ? -15.359 2.105 17.962 1.00 34.24 86 THR A C 1
ATOM 661 O O . THR A 1 119 ? -16.088 1.978 16.976 1.00 35.65 86 THR A O 1
ATOM 665 N N . LEU A 1 120 ? -14.126 2.597 17.978 1.00 38.84 87 LEU A N 1
ATOM 666 C CA . LEU A 1 120 ? -13.410 3.044 16.775 1.00 42.76 87 LEU A CA 1
ATOM 667 C C . LEU A 1 120 ? -12.118 2.250 16.733 1.00 36.74 87 LEU A C 1
ATOM 668 O O . LEU A 1 120 ? -11.388 2.259 17.727 1.00 37.49 87 LEU A O 1
ATOM 673 N N . ASP A 1 121 ? -11.914 1.564 15.613 1.00 36.77 88 ASP A N 1
ATOM 674 C CA . ASP A 1 121 ? -10.660 0.847 15.273 1.00 38.52 88 ASP A CA 1
ATOM 675 C C . ASP A 1 121 ? -10.086 1.559 14.053 1.00 31.96 88 ASP A C 1
ATOM 676 O O . ASP A 1 121 ? -10.787 1.624 13.058 1.00 32.34 88 ASP A O 1
ATOM 681 N N . ARG A 1 122 ? -8.867 2.057 14.135 1.00 34.33 89 ARG A N 1
ATOM 682 C CA . ARG A 1 122 ? -8.371 2.892 13.052 1.00 36.23 89 ARG A CA 1
ATOM 683 C C . ARG A 1 122 ? -6.970 2.499 12.681 1.00 32.82 89 ARG A C 1
ATOM 684 O O . ARG A 1 122 ? -6.180 2.199 13.565 1.00 33.57 89 ARG A O 1
ATOM 692 N N . VAL A 1 123 ? -6.733 2.556 11.383 1.00 32.09 90 VAL A N 1
ATOM 693 C CA . VAL A 1 123 ? -5.369 2.453 10.812 1.00 31.88 90 VAL A CA 1
ATOM 694 C C . VAL A 1 123 ? -5.135 3.734 10.016 1.00 32.91 90 VAL A C 1
ATOM 695 O O . VAL A 1 123 ? -5.934 4.026 9.116 1.00 32.45 90 VAL A O 1
ATOM 699 N N . MET A 1 124 ? -4.064 4.426 10.321 1.00 33.47 91 MET A N 1
ATOM 700 C CA . MET A 1 124 ? -3.637 5.630 9.579 1.00 30.31 91 MET A CA 1
ATOM 701 C C . MET A 1 124 ? -2.244 5.404 9.061 1.00 28.91 91 MET A C 1
ATOM 702 O O . MET A 1 124 ? -1.341 5.185 9.831 1.00 31.95 91 MET A O 1
ATOM 707 N N . THR A 1 125 ? -2.079 5.602 7.769 1.00 28.60 92 THR A N 1
ATOM 708 C CA . THR A 1 125 ? -0.831 5.293 7.071 1.00 31.72 92 THR A CA 1
ATOM 709 C C . THR A 1 125 ? -0.357 6.528 6.386 1.00 31.33 92 THR A C 1
ATOM 710 O O . THR A 1 125 ? -1.091 7.089 5.558 1.00 31.64 92 THR A O 1
ATOM 714 N N . ARG A 1 126 ? 0.847 6.917 6.694 1.00 30.89 93 ARG A N 1
ATOM 715 C CA . ARG A 1 126 ? 1.453 8.050 5.990 1.00 35.09 93 ARG A CA 1
ATOM 716 C C . ARG A 1 126 ? 2.004 7.552 4.658 1.00 36.65 93 ARG A C 1
ATOM 717 O O . ARG A 1 126 ? 2.839 6.649 4.663 1.00 33.44 93 ARG A O 1
ATOM 725 N N . GLU A 1 127 ? 1.625 8.150 3.551 1.00 35.99 94 GLU A N 1
ATOM 726 C CA . GLU A 1 127 ? 2.078 7.618 2.261 1.00 36.02 94 GLU A CA 1
ATOM 727 C C . GLU A 1 127 ? 3.606 7.568 2.216 1.00 36.26 94 GLU A C 1
ATOM 728 O O . GLU A 1 127 ? 4.157 6.639 1.595 1.00 36.28 94 GLU A O 1
ATOM 734 N N . ASN A 1 128 ? 4.305 8.566 2.702 1.00 37.31 95 ASN A N 1
ATOM 735 C CA . ASN A 1 128 ? 5.805 8.507 2.629 1.00 44.31 95 ASN A CA 1
ATOM 736 C C . ASN A 1 128 ? 6.453 7.591 3.700 1.00 46.92 95 ASN A C 1
ATOM 737 O O . ASN A 1 128 ? 7.731 7.600 3.772 1.00 41.70 95 ASN A O 1
ATOM 742 N N . GLY A 1 129 ? 5.678 6.788 4.456 1.00 45.17 96 GLY A N 1
ATOM 743 C CA . GLY A 1 129 ? 6.212 5.880 5.506 1.00 41.69 96 GLY A CA 1
ATOM 744 C C . GLY A 1 129 ? 5.704 6.229 6.883 1.00 35.47 96 GLY A C 1
ATOM 745 O O . GLY A 1 129 ? 5.807 7.403 7.269 1.00 38.36 96 GLY A O 1
ATOM 746 N N . GLY A 1 130 ? 5.198 5.250 7.629 1.00 36.32 97 GLY A N 1
ATOM 747 C CA . GLY A 1 130 ? 4.736 5.416 9.018 1.00 35.08 97 GLY A CA 1
ATOM 748 C C . GLY A 1 130 ? 3.321 4.973 9.176 1.00 34.91 97 GLY A C 1
ATOM 749 O O . GLY A 1 130 ? 2.496 5.307 8.350 1.00 36.81 97 GLY A O 1
ATOM 750 N N . SER A 1 131 ? 3.048 4.164 10.197 1.00 34.29 98 SER A N 1
ATOM 751 C CA . SER A 1 131 ? 1.709 3.621 10.440 1.00 31.31 98 SER A CA 1
ATOM 752 C C . SER A 1 131 ? 1.338 3.950 11.878 1.00 28.16 98 SER A C 1
ATOM 753 O O . SER A 1 131 ? 2.169 3.751 12.792 1.00 31.28 98 SER A O 1
ATOM 756 N N . VAL A 1 132 ? 0.069 4.243 12.053 1.00 29.61 99 VAL A N 1
ATOM 757 C CA . VAL A 1 132 ? -0.504 4.547 13.380 1.00 32.12 99 VAL A CA 1
ATOM 758 C C . VAL A 1 132 ? -1.764 3.747 13.521 1.00 30.52 99 VAL A C 1
ATOM 759 O O . VAL A 1 132 ? -2.663 3.934 12.725 1.00 32.48 99 VAL A O 1
ATOM 763 N N . VAL A 1 133 ? -1.830 2.943 14.566 1.00 32.88 100 VAL A N 1
ATOM 764 C CA . VAL A 1 133 ? -3.061 2.183 14.828 1.00 35.02 100 VAL A CA 1
ATOM 765 C C . VAL A 1 133 ? -3.641 2.625 16.149 1.00 28.83 100 VAL A C 1
ATOM 766 O O . VAL A 1 133 ? -2.920 2.889 17.089 1.00 31.25 100 VAL A O 1
ATOM 770 N N . SER A 1 134 ? -4.939 2.650 16.238 1.00 28.42 101 SER A N 1
ATOM 771 C CA . SER A 1 134 ? -5.544 3.186 17.435 1.00 31.68 101 SER A CA 1
ATOM 772 C C . SER A 1 134 ? -6.889 2.541 17.644 1.00 28.88 101 SER A C 1
ATOM 773 O O . SER A 1 134 ? -7.515 1.986 16.702 1.00 31.28 101 SER A O 1
ATOM 776 N N . HIS A 1 135 ? -7.296 2.617 18.900 1.00 32.00 102 HIS A N 1
ATOM 777 C CA . HIS A 1 135 ? -8.602 2.108 19.337 1.00 34.09 102 HIS A CA 1
ATOM 778 C C . HIS A 1 135 ? -9.170 3.148 20.284 1.00 31.85 102 HIS A C 1
ATOM 779 O O . HIS A 1 135 ? -8.471 3.489 21.230 1.00 32.74 102 HIS A O 1
ATOM 786 N N . HIS A 1 136 ? -10.439 3.469 20.143 1.00 34.95 103 HIS A N 1
ATOM 787 C CA . HIS A 1 136 ? -11.116 4.415 21.051 1.00 38.02 103 HIS A CA 1
ATOM 788 C C . HIS A 1 136 ? -12.344 3.727 21.613 1.00 39.97 103 HIS A C 1
ATOM 789 O O . HIS A 1 136 ? -13.075 3.160 20.841 1.00 36.21 103 HIS A O 1
ATOM 796 N N . SER A 1 137 ? -12.617 3.904 22.896 1.00 37.14 104 SER A N 1
ATOM 797 C CA . SER A 1 137 ? -13.962 3.572 23.424 1.00 42.20 104 SER A CA 1
ATOM 798 C C . SER A 1 137 ? -14.502 4.762 24.220 1.00 39.24 104 SER A C 1
ATOM 799 O O . SER A 1 137 ? -13.711 5.652 24.636 1.00 42.14 104 SER A O 1
ATOM 802 N N . TYR A 1 138 ? -15.816 4.778 24.416 1.00 44.67 105 TYR A N 1
ATOM 803 C CA . TYR A 1 138 ? -16.536 5.977 24.888 1.00 50.13 105 TYR A CA 1
ATOM 804 C C . TYR A 1 138 ? -17.474 5.607 26.045 1.00 54.58 105 TYR A C 1
ATOM 805 O O . TYR A 1 138 ? -18.039 4.557 26.061 1.00 45.66 105 TYR A O 1
ATOM 814 N N . ASP A 1 139 ? -17.643 6.483 27.011 1.00 50.36 106 ASP A N 1
ATOM 815 C CA . ASP A 1 139 ? -18.653 6.260 28.076 1.00 51.53 106 ASP A CA 1
ATOM 816 C C . ASP A 1 139 ? -19.524 7.510 28.138 1.00 48.05 106 ASP A C 1
ATOM 817 O O . ASP A 1 139 ? -18.946 8.582 28.404 1.00 50.75 106 ASP A O 1
ATOM 822 N N . LEU A 1 140 ? -20.814 7.421 27.832 1.00 45.85 107 LEU A N 1
ATOM 823 C CA . LEU A 1 140 ? -21.747 8.543 28.069 1.00 51.62 107 LEU A CA 1
ATOM 824 C C . LEU A 1 140 ? -22.250 8.487 29.520 1.00 60.09 107 LEU A C 1
ATOM 825 O O . LEU A 1 140 ? -22.966 7.553 29.821 1.00 57.77 107 LEU A O 1
ATOM 830 N N . GLY A 1 141 ? -21.886 9.458 30.359 1.00 67.55 108 GLY A N 1
ATOM 831 C CA . GLY A 1 141 ? -22.395 9.614 31.736 1.00 68.76 108 GLY A CA 1
ATOM 832 C C . GLY A 1 141 ? -23.102 10.942 31.967 1.00 71.66 108 GLY A C 1
ATOM 833 O O . GLY A 1 141 ? -23.460 11.664 30.987 1.00 69.13 108 GLY A O 1
ATOM 834 N N . LYS A 1 142 ? -23.320 11.241 33.248 1.00 84.66 109 LYS A N 1
ATOM 835 C CA . LYS A 1 142 ? -23.981 12.473 33.756 1.00 86.48 109 LYS A CA 1
ATOM 836 C C . LYS A 1 142 ? -23.166 13.683 33.283 1.00 77.29 109 LYS A C 1
ATOM 837 O O . LYS A 1 142 ? -23.802 14.621 32.793 1.00 73.11 109 LYS A O 1
ATOM 843 N N . ASP A 1 143 ? -21.821 13.620 33.368 1.00 68.14 110 ASP A N 1
ATOM 844 C CA . ASP A 1 143 ? -20.874 14.741 33.067 1.00 81.33 110 ASP A CA 1
ATOM 845 C C . ASP A 1 143 ? -20.390 14.716 31.589 1.00 69.87 110 ASP A C 1
ATOM 846 O O . ASP A 1 143 ? -19.328 15.292 31.309 1.00 67.75 110 ASP A O 1
ATOM 851 N N . GLY A 1 144 ? -21.118 14.061 30.673 1.00 57.68 111 GLY A N 1
ATOM 852 C CA . GLY A 1 144 ? -20.844 14.003 29.221 1.00 63.33 111 GLY A CA 1
ATOM 853 C C . GLY A 1 144 ? -20.125 12.718 28.775 1.00 60.64 111 GLY A C 1
ATOM 854 O O . GLY A 1 144 ? -20.463 11.624 29.247 1.00 53.31 111 GLY A O 1
ATOM 855 N N . ILE A 1 145 ? -19.197 12.827 27.821 1.00 62.11 112 ILE A N 1
ATOM 856 C CA . ILE A 1 145 ? -18.547 11.656 27.160 1.00 49.15 112 ILE A CA 1
ATOM 857 C C . ILE A 1 145 ? -17.122 11.628 27.654 1.00 44.40 112 ILE A C 1
ATOM 858 O O . ILE A 1 145 ? -16.429 12.678 27.592 1.00 49.34 112 ILE A O 1
ATOM 863 N N . THR A 1 146 ? -16.695 10.462 28.120 1.00 40.68 113 THR A N 1
ATOM 864 C CA . THR A 1 146 ? -15.301 10.101 28.455 1.00 48.85 113 THR A CA 1
ATOM 865 C C . THR A 1 146 ? -14.795 9.115 27.396 1.00 47.41 113 THR A C 1
ATOM 866 O O . THR A 1 146 ? -15.515 8.163 27.087 1.00 46.70 113 THR A O 1
ATOM 870 N N . ALA A 1 147 ? -13.613 9.377 26.848 1.00 45.59 114 ALA A N 1
ATOM 871 C CA . ALA A 1 147 ? -12.995 8.508 25.838 1.00 45.10 114 ALA A CA 1
ATOM 872 C C . ALA A 1 147 ? -11.770 7.898 26.475 1.00 38.08 114 ALA A C 1
ATOM 873 O O . ALA A 1 147 ? -11.067 8.617 27.209 1.00 40.59 114 ALA A O 1
ATOM 875 N N . LYS A 1 148 ? -11.492 6.644 26.133 1.00 39.25 115 LYS A N 1
ATOM 876 C CA . LYS A 1 148 ? -10.189 6.006 26.396 1.00 42.53 115 LYS A CA 1
ATOM 877 C C . LYS A 1 148 ? -9.618 5.562 25.039 1.00 34.59 115 LYS A C 1
ATOM 878 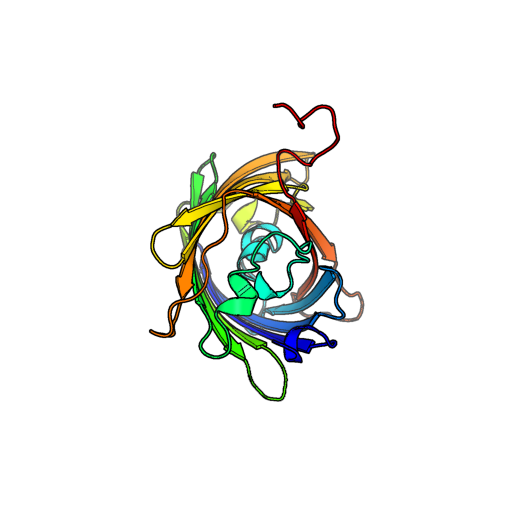O O . LYS A 1 148 ? -10.361 5.019 24.245 1.00 36.53 115 LYS A O 1
ATOM 884 N N . VAL A 1 149 ? -8.387 5.955 24.782 1.00 37.46 116 VAL A N 1
ATOM 885 C CA . VAL A 1 149 ? -7.758 5.909 23.451 1.00 40.58 116 VAL A CA 1
ATOM 886 C C . VAL A 1 149 ? -6.386 5.341 23.677 1.00 36.67 116 VAL A C 1
ATOM 887 O O . VAL A 1 149 ? -5.683 5.837 24.595 1.00 35.27 116 VAL A O 1
ATOM 891 N N . SER A 1 150 ? -6.083 4.254 22.935 1.00 34.27 117 SER A N 1
ATOM 892 C CA . SER A 1 150 ? -4.704 3.785 22.848 1.00 34.71 117 SER A CA 1
ATOM 893 C C . SER A 1 150 ? -4.233 4.058 21.418 1.00 29.82 117 SER A C 1
ATOM 894 O O . SER A 1 150 ? -5.014 3.865 20.464 1.00 34.65 117 SER A O 1
ATOM 897 N N . VAL A 1 151 ? -2.943 4.341 21.257 1.00 32.02 118 VAL A N 1
ATOM 898 C CA . VAL A 1 151 ? -2.471 4.621 19.897 1.00 33.14 118 VAL A CA 1
ATOM 899 C C . VAL A 1 151 ? -1.028 4.180 19.866 1.00 34.81 118 VAL A C 1
ATOM 900 O O . VAL A 1 151 ? -0.327 4.371 20.841 1.00 33.97 118 VAL A O 1
ATOM 904 N N . LYS A 1 152 ? -0.602 3.642 18.723 1.00 30.06 119 LYS A N 1
ATOM 905 C CA . LYS A 1 152 ? 0.805 3.311 18.557 1.00 30.62 119 LYS A CA 1
ATOM 906 C C . LYS A 1 152 ? 1.222 3.595 17.134 1.00 29.72 119 LYS A C 1
ATOM 907 O O . LYS A 1 152 ? 0.469 3.256 16.179 1.00 30.22 119 LYS A O 1
ATOM 913 N N . GLY A 1 153 ? 2.453 4.043 17.004 1.00 32.25 120 GLY A N 1
ATOM 914 C CA . GLY A 1 153 ? 2.976 4.420 15.705 1.00 33.77 120 GLY A CA 1
ATOM 915 C C . GLY A 1 153 ? 4.328 3.832 15.548 1.00 31.57 120 GLY A C 1
ATOM 916 O O . GLY A 1 153 ? 5.112 3.808 16.511 1.00 32.98 120 GLY A O 1
ATOM 917 N N . GLU A 1 154 ? 4.616 3.392 14.341 1.00 33.04 121 GLU A N 1
ATOM 918 C CA . GLU A 1 154 ? 5.970 2.911 14.045 1.00 32.34 121 GLU A CA 1
ATOM 919 C C . GLU A 1 154 ? 6.263 3.207 12.589 1.00 28.64 121 GLU A C 1
ATOM 920 O O . GLU A 1 154 ? 5.306 3.418 11.834 1.00 32.88 121 GLU A O 1
ATOM 926 N N . GLY A 1 155 ? 7.513 3.079 12.206 1.00 32.94 122 GLY A N 1
ATOM 927 C CA . GLY A 1 155 ? 7.978 3.247 10.824 1.00 34.35 122 GLY A CA 1
ATOM 928 C C . GLY A 1 155 ? 8.237 4.726 10.528 1.00 39.77 122 GLY A C 1
ATOM 929 O O . GLY A 1 155 ? 8.214 5.106 9.344 1.00 34.30 122 GLY A O 1
ATOM 930 N N . PHE A 1 156 ? 8.336 5.597 11.527 1.00 38.74 123 PHE A N 1
ATOM 931 C CA . PHE A 1 156 ? 8.535 7.064 11.260 1.00 37.67 123 PHE A CA 1
ATOM 932 C C . PHE A 1 156 ? 10.039 7.320 11.291 1.00 39.82 123 PHE A C 1
ATOM 933 O O . PHE A 1 156 ? 10.664 6.840 12.247 1.00 40.53 123 PHE A O 1
ATOM 941 N N . ASP A 1 157 ? 10.589 8.045 10.339 1.00 42.61 124 ASP A N 1
ATOM 942 C CA . ASP A 1 157 ? 12.016 8.494 10.367 1.00 40.66 124 ASP A CA 1
ATOM 943 C C . ASP A 1 157 ? 12.227 9.379 11.607 1.00 45.03 124 ASP A C 1
ATOM 944 O O . ASP A 1 157 ? 11.409 10.254 11.904 1.00 43.84 124 ASP A O 1
ATOM 949 N N . PRO A 1 158 ? 13.318 9.164 12.382 1.00 43.55 125 PRO A N 1
ATOM 950 C CA . PRO A 1 158 ? 13.571 9.938 13.599 1.00 46.44 125 PRO A CA 1
ATOM 951 C C . PRO A 1 158 ? 13.777 11.436 13.310 1.00 38.49 125 PRO A C 1
ATOM 952 O O . PRO A 1 158 ? 13.460 12.163 14.175 1.00 43.31 125 PRO A O 1
ATOM 956 N N . ASN A 1 159 ? 14.124 11.812 12.079 1.00 40.10 126 ASN A N 1
ATOM 957 C CA . ASN A 1 159 ? 14.314 13.218 11.647 1.00 47.04 126 ASN A CA 1
ATOM 958 C C . ASN A 1 159 ? 13.151 13.673 10.789 1.00 45.90 126 ASN A C 1
ATOM 959 O O . ASN A 1 159 ? 13.265 14.733 10.220 1.00 40.91 126 ASN A O 1
ATOM 964 N N . GLY A 1 160 ? 12.077 12.903 10.690 1.00 45.25 127 GLY A N 1
ATOM 965 C CA . GLY A 1 160 ? 10.965 13.355 9.847 1.00 41.54 127 GLY A CA 1
ATOM 966 C C . GLY A 1 160 ? 10.031 14.285 10.619 1.00 39.50 127 GLY A C 1
ATOM 967 O O . GLY A 1 160 ? 10.159 14.435 11.842 1.00 38.97 127 GLY A O 1
ATOM 968 N N . PRO A 1 161 ? 8.989 14.810 9.930 1.00 40.02 128 PRO A N 1
ATOM 969 C CA . PRO A 1 161 ? 8.100 15.795 10.529 1.00 41.65 128 PRO A CA 1
ATOM 970 C C . PRO A 1 161 ? 7.284 15.199 11.671 1.00 46.90 128 PRO A C 1
ATOM 971 O O . PRO A 1 161 ? 6.972 15.945 12.630 1.00 34.09 128 PRO A O 1
ATOM 975 N N . THR A 1 162 ? 6.966 13.899 11.638 1.00 34.33 129 THR A N 1
ATOM 976 C CA . THR A 1 162 ? 6.175 13.350 12.756 1.00 32.10 129 THR A CA 1
ATOM 977 C C . THR A 1 162 ? 6.951 13.398 14.083 1.00 30.62 129 THR A C 1
ATOM 978 O O . THR A 1 162 ? 6.360 13.832 15.130 1.00 37.19 129 THR A O 1
ATOM 982 N N . MET A 1 163 ? 8.179 12.905 14.083 1.00 37.16 130 MET A N 1
ATOM 983 C CA . MET A 1 163 ? 8.958 12.730 15.334 1.00 40.14 130 MET A CA 1
ATOM 984 C C . MET A 1 163 ? 9.618 14.092 15.698 1.00 43.55 130 MET A C 1
ATOM 985 O O . MET A 1 163 ? 10.130 14.178 16.798 1.00 39.58 130 MET A O 1
ATOM 990 N N . THR A 1 164 ? 9.700 15.067 14.815 1.00 42.70 131 THR A N 1
ATOM 991 C CA . THR A 1 164 ? 10.404 16.347 15.114 1.00 41.80 131 THR A CA 1
ATOM 992 C C . THR A 1 164 ? 9.411 17.497 15.157 1.00 44.21 131 THR A C 1
ATOM 993 O O . THR A 1 164 ? 9.820 18.607 15.012 1.00 42.04 131 THR A O 1
ATOM 997 N N . LYS A 1 165 ? 8.130 17.216 15.252 1.00 44.98 132 LYS A N 1
ATOM 998 C CA . LYS A 1 165 ? 7.082 18.232 15.202 1.00 36.23 132 LYS A CA 1
ATOM 999 C C . LYS A 1 165 ? 7.293 19.168 14.006 1.00 45.81 132 LYS A C 1
ATOM 1000 O O . LYS A 1 165 ? 7.290 20.423 14.203 1.00 39.12 132 LYS A O 1
ATOM 1006 N N . GLY A 1 166 ? 7.312 18.681 12.769 1.00 38.31 133 GLY A N 1
ATOM 1007 C CA . GLY A 1 166 ? 7.561 19.545 11.573 1.00 36.59 133 GLY A CA 1
ATOM 1008 C C . GLY A 1 166 ? 6.311 19.822 10.748 1.00 36.58 133 GLY A C 1
ATOM 1009 O O . GLY A 1 166 ? 6.424 20.160 9.553 1.00 39.80 133 GLY A O 1
ATOM 1010 N N . TYR A 1 167 ? 5.130 19.679 11.338 1.00 36.37 134 TYR A N 1
ATOM 1011 C CA . TYR A 1 167 ? 3.835 19.947 10.686 1.00 38.08 134 TYR A CA 1
ATOM 1012 C C . TYR A 1 167 ? 3.206 21.234 11.260 1.00 40.39 134 TYR A C 1
ATOM 1013 O O . TYR A 1 167 ? 3.152 21.407 12.500 1.00 41.67 134 TYR A O 1
ATOM 1022 N N . LEU A 1 168 ? 2.643 22.052 10.379 1.00 38.92 135 LEU A N 1
ATOM 1023 C CA . LEU A 1 168 ? 1.962 23.325 10.732 1.00 48.12 135 LEU A CA 1
ATOM 1024 C C . LEU A 1 168 ? 0.473 23.076 10.953 1.00 44.76 135 LEU A C 1
ATOM 1025 O O . LEU A 1 168 ? -0.154 23.795 11.748 1.00 50.57 135 LEU A O 1
ATOM 1030 N N . LYS A 1 169 ? -0.115 22.275 10.076 1.00 37.07 136 LYS A N 1
ATOM 1031 C CA . LYS A 1 169 ? -1.587 22.064 10.065 1.00 39.23 136 LYS A CA 1
ATOM 1032 C C . LYS A 1 169 ? -2.015 20.883 9.212 1.00 37.60 136 LYS A C 1
ATOM 1033 O O . LYS A 1 169 ? -1.274 20.409 8.311 1.00 33.39 136 LYS A O 1
ATOM 1039 N N . VAL A 1 170 ? -3.268 20.564 9.424 1.00 38.56 137 VAL A N 1
ATOM 1040 C CA . VAL A 1 170 ? -4.026 19.554 8.670 1.00 44.18 137 VAL A CA 1
ATOM 1041 C C . VAL A 1 170 ? -4.909 20.305 7.697 1.00 37.41 137 VAL A C 1
ATOM 1042 O O . VAL A 1 170 ? -5.761 21.002 8.187 1.00 34.76 137 VAL A O 1
ATOM 1046 N N . LEU A 1 171 ? -4.870 20.018 6.411 1.00 36.19 138 LEU A N 1
ATOM 1047 C CA . LEU A 1 171 ? -5.830 20.628 5.480 1.00 34.55 138 LEU A CA 1
ATOM 1048 C C . LEU A 1 171 ? -7.236 20.119 5.766 1.00 35.69 138 LEU A C 1
ATOM 1049 O O . LEU A 1 171 ? -7.429 19.043 6.308 1.00 37.42 138 LEU A O 1
ATOM 1054 N N . PRO A 1 172 ? -8.260 20.889 5.352 1.00 36.04 139 PRO A N 1
ATOM 1055 C CA . PRO A 1 172 ? -9.635 20.407 5.385 1.00 34.84 139 PRO A CA 1
ATOM 1056 C C . PRO A 1 172 ? -9.745 19.072 4.615 1.00 40.46 139 PRO A C 1
ATOM 1057 O O . PRO A 1 172 ? -9.002 18.840 3.660 1.00 35.90 139 PRO A O 1
ATOM 1061 N N . PHE A 1 173 ? -10.682 18.224 4.995 1.00 33.63 140 PHE A N 1
ATOM 1062 C CA . PHE A 1 173 ? -10.881 16.922 4.328 1.00 36.65 140 PHE A CA 1
ATOM 1063 C C . PHE A 1 173 ? -12.337 16.510 4.326 1.00 36.82 140 PHE A C 1
ATOM 1064 O O . PHE A 1 173 ? -13.061 16.924 5.197 1.00 35.17 140 PHE A O 1
ATOM 1072 N N . VAL A 1 174 ? -12.711 15.705 3.333 1.00 33.34 141 VAL A N 1
ATOM 1073 C CA . VAL A 1 174 ? -14.022 15.040 3.268 1.00 36.54 141 VAL A CA 1
ATOM 1074 C C . VAL A 1 174 ? -13.799 13.527 3.425 1.00 39.79 141 VAL A C 1
ATOM 1075 O O . VAL A 1 174 ? -13.058 12.941 2.672 1.00 34.93 141 VAL A O 1
ATOM 1079 N N . CYS A 1 175 ? -14.375 12.963 4.471 1.00 34.05 142 CYS A N 1
ATOM 1080 C CA . CYS A 1 175 ? -14.506 11.510 4.677 1.00 36.52 142 CYS A CA 1
ATOM 1081 C C . CYS A 1 175 ? -15.673 10.963 3.857 1.00 41.86 142 CYS A C 1
ATOM 1082 O O . CYS A 1 175 ? -16.709 11.645 3.717 1.00 38.84 142 CYS A O 1
ATOM 1085 N N . HIS A 1 176 ? -15.451 9.767 3.331 1.00 34.25 143 HIS A N 1
ATOM 1086 C CA . HIS A 1 176 ? -16.491 8.859 2.799 1.00 36.59 143 HIS A CA 1
ATOM 1087 C C . HIS A 1 176 ? -16.982 7.949 3.924 1.00 36.73 143 HIS A C 1
ATOM 1088 O O . HIS A 1 176 ? -16.143 7.362 4.609 1.00 38.51 143 HIS A O 1
ATOM 1095 N N . LEU A 1 177 ? -18.275 7.929 4.188 1.00 36.41 144 LEU A N 1
ATOM 1096 C CA . LEU A 1 177 ? -18.814 7.025 5.217 1.00 34.79 144 LEU A CA 1
ATOM 1097 C C . LEU A 1 177 ? -19.640 5.941 4.521 1.00 37.56 144 LEU A C 1
ATOM 1098 O O . LEU A 1 177 ? -20.584 6.256 3.783 1.00 39.54 144 LEU A O 1
ATOM 1103 N N . TYR A 1 178 ? -19.233 4.699 4.706 1.00 37.08 145 TYR A N 1
ATOM 1104 C CA . TYR A 1 178 ? -1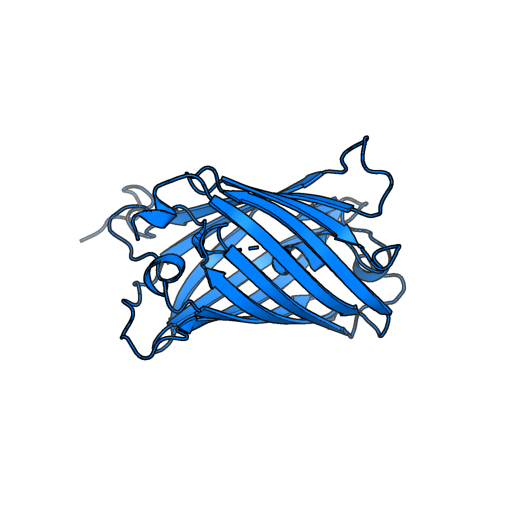9.857 3.516 4.059 1.00 42.24 145 TYR A CA 1
ATOM 1105 C C . TYR A 1 178 ? -20.526 2.655 5.130 1.00 44.34 145 TYR A C 1
ATOM 1106 O O . TYR A 1 178 ? -19.977 2.468 6.228 1.00 38.18 145 TYR A O 1
ATOM 1115 N N . PRO A 1 179 ? -21.733 2.124 4.838 1.00 47.18 146 PRO A N 1
ATOM 1116 C CA . PRO A 1 179 ? -22.321 1.061 5.651 1.00 52.63 146 PRO A CA 1
ATOM 1117 C C . PRO A 1 179 ? -21.269 -0.037 5.799 1.00 41.09 146 PRO A C 1
ATOM 1118 O O . PRO A 1 179 ? -20.585 -0.311 4.851 1.00 44.15 146 PRO A O 1
ATOM 1122 N N . HIS A 1 180 ? -21.086 -0.579 6.995 1.00 41.58 147 HIS A N 1
ATOM 1123 C CA . HIS A 1 180 ? -20.132 -1.700 7.213 1.00 47.74 147 HIS A CA 1
ATOM 1124 C C . HIS A 1 180 ? -20.697 -2.695 8.250 1.00 44.04 147 HIS A C 1
ATOM 1125 O O . HIS A 1 180 ? -20.324 -2.597 9.421 1.00 48.69 147 HIS A O 1
ATOM 1132 N N . GLY A 1 181 ? -21.533 -3.636 7.793 1.00 49.49 148 GLY A N 1
ATOM 1133 C CA . GLY A 1 181 ? -22.315 -4.569 8.637 1.00 48.01 148 GLY A CA 1
ATOM 1134 C C . GLY A 1 181 ? -23.191 -3.823 9.624 1.00 41.19 148 GLY A C 1
ATOM 1135 O O . GLY A 1 181 ? -24.062 -3.067 9.210 1.00 48.85 148 GLY A O 1
ATOM 1136 N N . ALA A 1 182 ? -22.949 -3.975 10.922 1.00 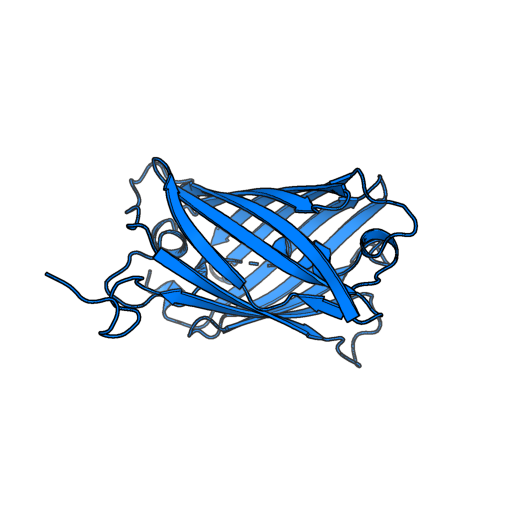44.93 149 ALA A N 1
ATOM 1137 C CA . ALA A 1 182 ? -23.790 -3.336 11.959 1.00 47.03 149 ALA A CA 1
ATOM 1138 C C . ALA A 1 182 ? -23.271 -1.918 12.228 1.00 49.39 149 ALA A C 1
ATOM 1139 O O . ALA A 1 182 ? -23.849 -1.216 13.105 1.00 42.81 149 ALA A O 1
ATOM 1141 N N . GLY A 1 183 ? -22.185 -1.498 11.561 1.00 47.72 150 GLY A N 1
ATOM 1142 C CA . GLY A 1 183 ? -21.581 -0.203 11.899 1.00 43.91 150 GLY A CA 1
ATOM 1143 C C . GLY A 1 183 ? -21.246 0.575 10.647 1.00 49.07 150 GLY A C 1
ATOM 1144 O O . GLY A 1 183 ? -21.923 0.395 9.642 1.00 42.81 150 GLY A O 1
ATOM 1145 N N . VAL A 1 184 ? -20.192 1.391 10.706 1.00 44.95 151 VAL A N 1
ATOM 1146 C CA . VAL A 1 184 ? -19.804 2.234 9.544 1.00 41.29 151 VAL A CA 1
ATOM 1147 C C . VAL A 1 184 ? -18.282 2.262 9.434 1.00 33.79 151 VAL A C 1
ATOM 1148 O O . VAL A 1 184 ? -17.577 2.064 10.459 1.00 34.92 151 VAL A O 1
ATOM 1152 N N . ARG A 1 185 ? -17.843 2.388 8.190 1.00 37.60 152 ARG A N 1
ATOM 1153 C CA . ARG A 1 185 ? -16.428 2.597 7.816 1.00 38.67 152 ARG A CA 1
ATOM 1154 C C . ARG A 1 185 ? -16.269 3.988 7.195 1.00 38.22 152 ARG A C 1
ATOM 1155 O O . ARG A 1 185 ? -17.017 4.321 6.293 1.00 37.93 152 ARG A O 1
ATOM 1163 N N . MET A 1 186 ? -15.362 4.794 7.722 1.00 39.16 153 MET A N 1
ATOM 1164 C CA . MET A 1 186 ? -15.009 6.102 7.117 1.00 40.33 153 MET A CA 1
ATOM 1165 C C . MET A 1 186 ? -13.592 5.996 6.566 1.00 36.98 153 MET A C 1
ATOM 1166 O O . MET A 1 186 ? -12.688 5.449 7.262 1.00 39.80 153 MET A O 1
ATOM 1171 N N . THR A 1 187 ? -13.397 6.495 5.344 1.00 33.27 154 THR A N 1
ATOM 1172 C CA . THR A 1 187 ? -12.050 6.661 4.762 1.00 34.81 154 THR A CA 1
ATOM 1173 C C . THR A 1 187 ? -11.802 8.157 4.551 1.00 38.00 154 THR A C 1
ATOM 1174 O O . THR A 1 187 ? -12.732 8.852 4.165 1.00 34.02 154 THR A O 1
ATOM 1178 N N . SER A 1 188 ? -10.545 8.598 4.656 1.00 36.50 155 SER A N 1
ATOM 1179 C CA . SER A 1 188 ? -10.139 9.939 4.157 1.00 36.76 155 SER A CA 1
ATOM 1180 C C . SER A 1 188 ? -8.669 9.855 3.816 1.00 38.16 155 SER A C 1
ATOM 1181 O O . SER A 1 188 ? -8.011 8.876 4.234 1.00 35.5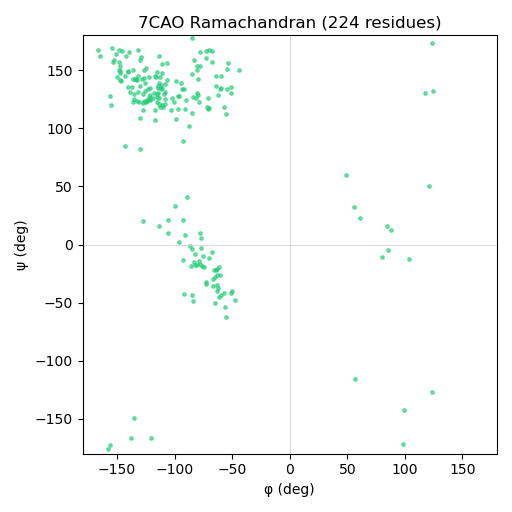2 155 SER A O 1
ATOM 1184 N N . SER A 1 189 ? -8.244 10.743 2.951 1.00 36.16 156 SER A N 1
ATOM 1185 C CA . SER A 1 189 ? -6.837 11.014 2.598 1.00 37.75 156 SER A CA 1
ATOM 1186 C C . SER A 1 189 ? -6.620 12.452 3.025 1.00 37.16 156 SER A C 1
ATOM 1187 O O . SER A 1 189 ? -7.282 13.284 2.413 1.00 43.28 156 SER A O 1
ATOM 1190 N N . VAL A 1 190 ? -5.881 12.711 4.107 1.00 36.32 157 VAL A N 1
ATOM 1191 C CA . VAL A 1 190 ? -5.675 14.087 4.635 1.00 38.83 157 VAL A CA 1
ATOM 1192 C C . VAL A 1 190 ? -4.264 14.580 4.342 1.00 44.11 157 VAL A C 1
ATOM 1193 O O . VAL A 1 190 ? -3.296 13.803 4.454 1.00 42.66 157 VAL A O 1
ATOM 1197 N N . GLY A 1 191 ? -4.154 15.858 4.013 1.00 36.04 158 GLY A N 1
ATOM 1198 C CA . GLY A 1 191 ? -2.852 16.495 3.730 1.00 34.86 158 GLY A CA 1
ATOM 1199 C C . GLY A 1 191 ? -2.370 17.203 4.957 1.00 34.09 158 GLY A C 1
ATOM 1200 O O . GLY A 1 191 ? -3.162 17.914 5.565 1.00 42.45 158 GLY A O 1
ATOM 1201 N N . MET A 1 192 ? -1.156 16.938 5.378 1.00 35.11 159 MET A N 1
ATOM 1202 C CA . MET A 1 192 ? -0.572 17.627 6.549 1.00 35.59 159 MET A CA 1
ATOM 1203 C C . MET A 1 192 ? 0.588 18.477 6.014 1.00 39.62 159 MET A C 1
ATOM 1204 O O . MET A 1 192 ? 1.472 17.946 5.265 1.00 37.64 159 MET A O 1
ATOM 1209 N N . VAL A 1 193 ? 0.490 19.778 6.241 1.00 39.44 160 VAL A N 1
ATOM 1210 C CA . VAL A 1 193 ? 1.452 20.771 5.674 1.00 36.70 160 VAL A CA 1
ATOM 1211 C C . VAL A 1 193 ? 2.660 20.832 6.598 1.00 32.60 160 VAL A C 1
ATOM 1212 O O . VAL A 1 193 ? 2.517 21.016 7.817 1.00 36.28 160 VAL A O 1
ATOM 1216 N N . LYS A 1 194 ? 3.829 20.652 6.005 1.00 35.45 161 LYS A N 1
ATOM 1217 C CA . LYS A 1 194 ? 5.115 20.797 6.689 1.00 35.26 161 LYS A CA 1
ATOM 1218 C C . LYS A 1 194 ? 5.486 22.290 6.845 1.00 44.44 161 LYS A C 1
ATOM 1219 O O . LYS A 1 194 ? 4.865 23.162 6.196 1.00 40.08 161 LYS A O 1
ATOM 1225 N N . THR A 1 195 ? 6.470 22.544 7.697 1.00 45.84 162 THR A N 1
ATOM 1226 C CA . THR A 1 195 ? 7.063 23.878 7.964 1.00 50.61 162 THR A CA 1
ATOM 1227 C C . THR A 1 195 ? 7.361 24.575 6.631 1.00 53.16 162 THR A C 1
ATOM 1228 O O . THR A 1 195 ? 6.873 25.691 6.439 1.00 52.62 162 THR A O 1
ATOM 1232 N N . ASP A 1 196 ? 7.994 23.872 5.698 1.00 50.43 163 ASP A N 1
ATOM 1233 C CA . ASP A 1 196 ? 8.437 24.448 4.395 1.00 50.53 163 ASP A CA 1
ATOM 1234 C C . ASP A 1 196 ? 7.267 24.605 3.415 1.00 50.25 163 ASP A C 1
ATOM 1235 O O . ASP A 1 196 ? 7.528 24.914 2.256 1.00 54.84 163 ASP A O 1
ATOM 1240 N N . GLY A 1 197 ? 6.018 24.350 3.808 1.00 52.32 164 GLY A N 1
ATOM 1241 C CA . GLY A 1 197 ? 4.862 24.420 2.885 1.00 46.54 164 GLY A CA 1
ATOM 1242 C C . GLY A 1 197 ? 4.662 23.188 1.975 1.00 45.40 164 GLY A C 1
ATOM 1243 O O . GLY A 1 197 ? 3.630 23.110 1.340 1.00 48.37 164 GLY A O 1
ATOM 1244 N N . SER A 1 198 ? 5.574 22.239 1.863 1.00 44.22 165 SER A N 1
ATOM 1245 C CA . SER A 1 198 ? 5.269 20.939 1.189 1.00 47.89 165 SER A CA 1
ATOM 1246 C C . SER A 1 198 ? 4.300 20.112 2.068 1.00 46.04 165 SER A C 1
ATOM 1247 O O . SER A 1 198 ? 4.042 20.469 3.238 1.00 40.63 165 SER A O 1
ATOM 1250 N N . LEU A 1 199 ? 3.709 19.056 1.536 1.00 43.50 166 LEU A N 1
ATOM 1251 C CA . LEU A 1 199 ? 2.682 18.317 2.331 1.00 45.51 166 LEU A CA 1
ATOM 1252 C C . LEU A 1 199 ? 2.870 16.813 2.214 1.00 42.46 166 LEU A C 1
ATOM 1253 O O . LEU A 1 199 ? 3.507 16.404 1.309 1.00 36.25 166 LEU A O 1
ATOM 1258 N N . ASP A 1 200 ? 2.497 16.093 3.249 1.00 36.18 167 ASP A N 1
ATOM 1259 C CA . ASP A 1 200 ? 2.465 14.616 3.299 1.00 36.15 167 ASP A CA 1
ATOM 1260 C C . ASP A 1 200 ? 1.003 14.201 3.369 1.00 37.08 167 ASP A C 1
ATOM 1261 O O . ASP A 1 200 ? 0.244 14.799 4.167 1.00 40.24 167 ASP A O 1
ATOM 1266 N N . ILE A 1 201 ? 0.626 13.181 2.618 1.00 32.52 168 ILE A N 1
ATOM 1267 C CA . ILE A 1 201 ? -0.736 12.605 2.644 1.00 33.27 168 ILE A CA 1
ATOM 1268 C C . ILE A 1 201 ? -0.728 11.482 3.674 1.00 34.66 168 ILE A C 1
ATOM 1269 O O . ILE A 1 201 ? 0.243 10.674 3.694 1.00 33.44 168 ILE A O 1
ATOM 1274 N N . PHE A 1 202 ? -1.741 11.453 4.525 1.00 33.39 169 PHE A N 1
ATOM 1275 C CA . PHE A 1 202 ? -2.043 10.330 5.444 1.00 35.07 169 PHE A CA 1
ATOM 1276 C C . PHE A 1 202 ? -3.380 9.693 5.050 1.00 37.61 169 PHE A C 1
ATOM 1277 O O . PHE A 1 202 ? -4.319 10.450 4.939 1.00 39.01 169 PHE A O 1
ATOM 1285 N N . ASN A 1 203 ? -3.460 8.361 4.911 1.00 33.42 170 ASN A N 1
ATOM 1286 C CA . ASN A 1 203 ? -4.709 7.631 4.602 1.00 33.95 170 ASN A CA 1
ATOM 1287 C C . ASN A 1 203 ? -5.278 7.133 5.928 1.00 35.25 170 ASN A C 1
ATOM 1288 O O . ASN A 1 203 ? -4.532 6.537 6.720 1.00 40.01 170 ASN A O 1
ATOM 1293 N N . VAL A 1 204 ? -6.534 7.430 6.168 1.00 33.78 171 VAL A N 1
ATOM 1294 C CA . VAL A 1 204 ? -7.231 7.103 7.438 1.00 35.16 171 VAL A CA 1
ATOM 1295 C C . VAL A 1 204 ? -8.319 6.116 7.103 1.00 36.14 171 VAL A C 1
ATOM 1296 O O . VAL A 1 204 ? -9.066 6.396 6.174 1.00 35.06 171 VAL A O 1
ATOM 1300 N N . ASP A 1 205 ? -8.350 4.967 7.794 1.00 38.10 172 ASP A N 1
ATOM 1301 C CA . ASP A 1 205 ? -9.338 3.885 7.577 1.00 38.12 172 ASP A CA 1
ATOM 1302 C C . ASP A 1 205 ? -9.907 3.523 8.952 1.00 38.11 172 ASP A C 1
ATOM 1303 O O . ASP A 1 205 ? -9.163 3.013 9.781 1.00 34.07 172 ASP A O 1
ATOM 1308 N N . SER A 1 206 ? -11.159 3.875 9.191 1.00 36.68 173 SER A N 1
ATOM 1309 C CA . SER A 1 206 ? -11.762 3.909 10.544 1.00 38.98 173 SER A CA 1
ATOM 1310 C C . SER A 1 206 ? -12.973 2.977 10.543 1.00 39.94 173 SER A C 1
ATOM 1311 O O . SER A 1 206 ? -13.793 3.111 9.623 1.00 33.77 173 SER A O 1
ATOM 1314 N N . ASN A 1 207 ? -13.010 1.998 11.467 1.00 40.54 174 ASN A N 1
ATOM 1315 C CA . ASN A 1 207 ? -14.178 1.096 11.595 1.00 37.60 174 ASN A CA 1
ATOM 1316 C C . ASN A 1 207 ? -14.916 1.409 12.907 1.00 34.18 174 ASN A C 1
ATOM 1317 O O . ASN A 1 207 ? -14.328 1.292 13.987 1.00 33.35 174 ASN A O 1
ATOM 1322 N N . TYR A 1 208 ? -16.166 1.820 12.787 1.00 35.20 175 TYR A N 1
ATOM 1323 C CA . TYR A 1 208 ? -17.027 2.187 13.925 1.00 41.14 175 TYR A CA 1
ATOM 1324 C C . TYR A 1 208 ? -18.074 1.084 14.076 1.00 39.79 175 TYR A C 1
ATOM 1325 O O . TYR A 1 208 ? -18.844 0.894 13.125 1.00 41.03 175 TYR A O 1
ATOM 1334 N N . GLN A 1 209 ? -18.116 0.433 15.239 1.00 42.47 176 GLN A N 1
ATOM 1335 C CA . GLN A 1 209 ? -19.010 -0.735 15.524 1.00 46.63 176 GLN A CA 1
ATOM 1336 C C . GLN A 1 209 ? -19.762 -0.511 16.833 1.00 43.10 176 GLN A C 1
ATOM 1337 O O . GLN A 1 209 ? -19.239 -0.030 17.841 1.00 39.41 176 GLN A O 1
ATOM 1343 N N . PRO A 1 210 ? -21.061 -0.825 16.833 1.00 45.84 177 PRO A N 1
ATOM 1344 C CA . PRO A 1 210 ? -21.879 -0.628 18.019 1.00 50.33 177 PRO A CA 1
ATOM 1345 C C . PRO A 1 210 ? -21.384 -1.533 19.155 1.00 48.58 177 PRO A C 1
ATOM 1346 O O . PRO A 1 210 ? -20.776 -2.525 18.856 1.00 48.94 177 PRO A O 1
ATOM 1350 N N . VAL A 1 211 ? -21.466 -1.061 20.405 1.00 49.90 178 VAL A N 1
ATOM 1351 C CA . VAL A 1 211 ? -21.157 -1.871 21.630 1.00 58.12 178 VAL A CA 1
ATOM 1352 C C . VAL A 1 211 ? -22.420 -2.672 22.015 1.00 63.22 178 VAL A C 1
ATOM 1353 O O . VAL A 1 211 ? -22.298 -3.905 22.171 1.00 64.38 178 VAL A O 1
ATOM 1357 N N . GLY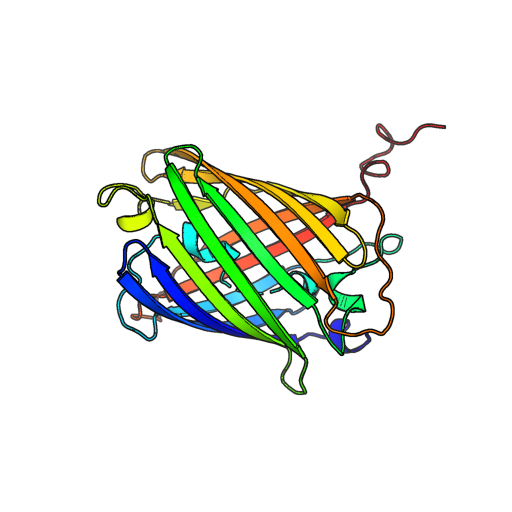 A 1 212 ? -23.583 -2.012 22.075 1.00 67.26 179 GLY A N 1
ATOM 1358 C CA . GLY A 1 212 ? -24.899 -2.639 22.350 1.00 87.74 179 GLY A CA 1
ATOM 1359 C C . GLY A 1 212 ? -25.186 -3.803 21.412 1.00 88.21 179 GLY A C 1
ATOM 1360 O O . GLY A 1 212 ? -24.580 -3.838 20.342 1.00 84.35 179 GLY A O 1
ATOM 1361 N N . SER A 1 213 ? -26.046 -4.747 21.809 1.00 82.52 180 SER A N 1
ATOM 1362 C CA . SER A 1 213 ? -26.665 -5.759 20.906 1.00 71.85 180 SER A CA 1
ATOM 1363 C C . SER A 1 213 ? -28.011 -5.216 20.400 1.00 61.89 180 SER A C 1
ATOM 1364 O O . SER A 1 213 ? -28.506 -5.757 19.431 1.00 72.28 180 SER A O 1
ATOM 1367 N N . ARG A 1 214 ? -28.534 -4.148 21.016 1.00 66.74 181 ARG A N 1
ATOM 1368 C CA . ARG A 1 214 ? -29.633 -3.300 20.484 1.00 70.68 181 ARG A CA 1
ATOM 1369 C C . ARG A 1 214 ? -29.221 -2.804 19.095 1.00 82.17 181 ARG A C 1
ATOM 1370 O O . ARG A 1 214 ? -28.235 -2.043 19.035 1.00 88.22 181 ARG A O 1
ATOM 1378 N N . LYS A 1 215 ? -29.928 -3.283 18.062 1.00 79.01 182 LYS A N 1
ATOM 1379 C CA . LYS A 1 215 ? -29.704 -3.067 16.608 1.00 80.78 182 LYS A CA 1
ATOM 1380 C C . LYS A 1 215 ? -29.734 -1.555 16.374 1.00 79.56 182 LYS A C 1
ATOM 1381 O O . LYS A 1 215 ? -30.739 -0.938 16.718 1.00 80.04 182 LYS A O 1
ATOM 1387 N N . VAL A 1 216 ? -28.639 -0.971 15.899 1.00 67.99 183 VAL A N 1
ATOM 1388 C CA . VAL A 1 216 ? -28.550 0.494 15.642 1.00 59.08 183 VAL A CA 1
ATOM 1389 C C . VAL A 1 216 ? -28.778 0.713 14.159 1.00 47.46 183 VAL A C 1
ATOM 1390 O O . VAL A 1 216 ? -28.324 -0.152 13.338 1.00 54.56 183 VAL A O 1
ATOM 1394 N N . SER A 1 217 ? -29.504 1.770 13.813 1.00 51.36 184 SER A N 1
ATOM 1395 C CA . SER A 1 217 ? -29.768 2.149 12.396 1.00 58.70 184 SER A CA 1
ATOM 1396 C C . SER A 1 217 ? -28.434 2.473 11.714 1.00 53.90 184 SER A C 1
ATOM 1397 O O . SER A 1 217 ? -27.673 3.225 12.298 1.00 55.53 184 SER A O 1
ATOM 1400 N N . VAL A 1 218 ? -28.171 1.861 10.571 1.00 55.38 185 VAL A N 1
ATOM 1401 C CA . VAL A 1 218 ? -26.936 2.077 9.780 1.00 59.32 185 VAL A CA 1
ATOM 1402 C C . VAL A 1 218 ? -27.320 3.017 8.651 1.00 57.03 185 VAL A C 1
ATOM 1403 O O . VAL A 1 218 ? -28.236 2.739 7.886 1.00 51.56 185 VAL A O 1
ATOM 1407 N N . PRO A 1 219 ? -26.665 4.184 8.523 1.00 50.85 186 PRO A N 1
ATOM 1408 C CA . PRO A 1 219 ? -27.008 5.121 7.455 1.00 49.34 186 PRO A CA 1
ATOM 1409 C C . PRO A 1 219 ? -26.657 4.588 6.074 1.00 44.61 186 PRO A C 1
ATOM 1410 O O . PRO A 1 219 ? -25.878 3.669 5.967 1.00 49.27 186 PRO A O 1
ATOM 1414 N N . LYS A 1 220 ? -27.178 5.251 5.064 1.00 43.81 187 LYS A N 1
ATOM 1415 C CA . LYS A 1 220 ? -26.665 5.153 3.680 1.00 49.14 187 LYS A CA 1
ATOM 1416 C C . LYS A 1 220 ? -25.309 5.895 3.561 1.00 42.40 187 LYS A C 1
ATOM 1417 O O . LYS A 1 220 ? -24.942 6.748 4.448 1.00 38.51 187 LYS A O 1
ATOM 1423 N N . PHE A 1 221 ? -24.642 5.641 2.454 1.00 42.77 188 PHE A N 1
ATOM 1424 C CA . PHE A 1 221 ? -23.364 6.283 2.087 1.00 41.62 188 PHE A CA 1
ATOM 1425 C C . PHE A 1 221 ? -23.554 7.795 2.118 1.00 42.98 188 PHE A C 1
ATOM 1426 O O . PHE A 1 221 ? -24.541 8.327 1.624 1.00 44.90 188 PHE A O 1
ATOM 1434 N N . HIS A 1 222 ? -22.635 8.499 2.721 1.00 37.25 189 HIS A N 1
ATOM 1435 C CA . HIS A 1 222 ? -22.630 9.975 2.680 1.00 37.57 189 HIS A CA 1
ATOM 1436 C C . HIS A 1 222 ? -21.206 10.468 2.962 1.00 39.87 189 HIS A C 1
ATOM 1437 O O . HIS A 1 222 ? -20.308 9.591 3.151 1.00 36.78 189 HIS A O 1
ATOM 1444 N N . PHE A 1 223 ? -21.038 11.797 3.040 1.00 32.42 190 PHE A N 1
ATOM 1445 C CA . PHE A 1 223 ? -19.749 12.463 3.235 1.00 37.32 190 PHE A CA 1
ATOM 1446 C C . PHE A 1 223 ? -19.818 13.051 4.625 1.00 41.39 190 PHE A C 1
ATOM 1447 O O . PHE A 1 223 ? -20.921 13.398 5.077 1.00 37.62 190 PHE A O 1
ATOM 1455 N N . VAL A 1 224 ? -18.671 13.253 5.232 1.00 31.34 191 VAL A N 1
ATOM 1456 C CA . VAL A 1 224 ? -18.539 14.142 6.408 1.00 36.42 191 VAL A CA 1
ATOM 1457 C C . VAL A 1 224 ? -17.380 15.068 6.142 1.00 38.76 191 VAL A C 1
ATOM 1458 O O . VAL A 1 224 ? -16.266 14.582 5.965 1.00 37.17 191 VAL A O 1
ATOM 1462 N N . GLN A 1 225 ? -17.626 16.370 6.180 1.00 39.83 192 GLN A N 1
ATOM 1463 C CA . GLN A 1 225 ? -16.573 17.358 5.930 1.00 35.88 192 GLN A CA 1
ATOM 1464 C C . GLN A 1 225 ? -16.014 17.756 7.267 1.00 34.98 192 GLN A C 1
ATOM 1465 O O . GLN A 1 225 ? -16.794 17.941 8.204 1.00 40.58 192 GLN A O 1
ATOM 1471 N N . HIS A 1 226 ? -14.705 17.892 7.345 1.00 35.50 193 HIS A N 1
ATOM 1472 C CA . HIS A 1 226 ? -13.966 18.259 8.574 1.00 36.98 193 HIS A CA 1
ATOM 1473 C C . HIS A 1 226 ? -13.071 19.462 8.334 1.00 39.47 193 HIS A C 1
ATOM 1474 O O . HIS A 1 226 ? -12.462 19.593 7.269 1.00 37.73 193 HIS A O 1
ATOM 1481 N N . ARG A 1 227 ? -12.880 20.217 9.398 1.00 32.93 194 ARG A N 1
ATOM 1482 C CA . ARG A 1 227 ? -11.812 21.192 9.520 1.00 39.15 194 ARG A CA 1
ATOM 1483 C C . ARG A 1 227 ? -11.256 20.987 10.917 1.00 34.96 194 ARG A C 1
ATOM 1484 O O . ARG A 1 227 ? -12.041 20.919 11.871 1.00 36.40 194 ARG A O 1
ATOM 1492 N N . ILE A 1 228 ? -9.960 21.108 11.048 1.00 31.77 195 ILE A N 1
ATOM 1493 C CA . ILE A 1 228 ? -9.254 20.966 12.315 1.00 37.10 195 ILE A CA 1
ATOM 1494 C C . ILE A 1 228 ? -8.419 22.211 12.499 1.00 40.41 195 ILE A C 1
ATOM 1495 O O . ILE A 1 228 ? -7.566 22.413 11.681 1.00 41.38 195 ILE A O 1
ATOM 1500 N N . ILE A 1 229 ? -8.604 22.924 13.608 1.00 43.13 196 ILE A N 1
ATOM 1501 C CA . ILE A 1 229 ? -7.744 24.064 13.974 1.00 37.56 196 ILE A CA 1
ATOM 1502 C C . ILE A 1 229 ? -7.007 23.726 15.258 1.00 32.95 196 ILE A C 1
ATOM 1503 O O . ILE A 1 229 ? -7.608 23.301 16.216 1.00 36.30 196 ILE A O 1
ATOM 1508 N N . LEU A 1 230 ? -5.709 23.903 15.251 1.00 31.18 197 LEU A N 1
ATOM 1509 C CA . LEU A 1 230 ? -4.840 23.660 16.411 1.00 33.85 197 LEU A CA 1
ATOM 1510 C C . LEU A 1 230 ? -4.213 25.009 16.884 1.00 37.20 197 LEU A C 1
ATOM 1511 O O . LEU A 1 230 ? -3.619 25.716 16.037 1.00 40.45 197 LEU A O 1
ATOM 1516 N N . MET A 1 231 ? -4.218 25.257 18.186 1.00 39.03 198 MET A N 1
ATOM 1517 C CA . MET A 1 231 ? -3.692 26.498 18.807 1.00 45.57 198 MET A CA 1
ATOM 1518 C C . MET A 1 231 ? -2.949 26.204 20.095 1.00 41.12 198 MET A C 1
ATOM 1519 O O . MET A 1 231 ? -3.276 25.193 20.743 1.00 41.73 198 MET A O 1
ATOM 1524 N N . LYS A 1 232 ? -1.928 27.034 20.389 1.00 39.63 199 LYS A N 1
ATOM 1525 C CA . LYS A 1 232 ? -1.178 27.042 21.672 1.00 34.44 199 LYS A CA 1
ATOM 1526 C C . LYS A 1 232 ? -1.786 28.148 22.556 1.00 45.75 199 LYS A C 1
ATOM 1527 O O . LYS A 1 232 ? -1.854 29.284 22.085 1.00 41.81 199 LYS A O 1
ATOM 1533 N N . ASP A 1 233 ? -2.360 27.800 23.694 1.00 43.50 200 ASP A N 1
ATOM 1534 C CA . ASP A 1 233 ? -2.855 28.733 24.724 1.00 41.67 200 ASP A CA 1
ATOM 1535 C C . ASP A 1 233 ? -1.631 29.348 25.387 1.00 45.15 200 ASP A C 1
ATOM 1536 O O . ASP A 1 233 ? -0.797 28.625 25.876 1.00 39.72 200 ASP A O 1
ATOM 1541 N N . LYS A 1 234 ? -1.452 30.670 25.265 1.00 39.27 201 LYS A N 1
ATOM 1542 C CA . LYS A 1 234 ? -0.295 31.398 25.857 1.00 38.37 201 LYS A CA 1
ATOM 1543 C C . LYS A 1 234 ? -0.277 31.241 27.377 1.00 29.44 201 LYS A C 1
ATOM 1544 O O . LYS A 1 234 ? 0.815 31.356 27.945 1.00 40.95 201 LYS A O 1
ATOM 1550 N N . SER A 1 235 ? -1.396 31.011 28.031 1.00 35.95 202 SER A N 1
ATOM 1551 C CA . SER A 1 235 ? -1.352 30.757 29.510 1.00 42.63 202 SER A CA 1
ATOM 1552 C C . SER A 1 235 ? -0.827 29.369 29.854 1.00 52.47 202 SER A C 1
ATOM 1553 O O . SER A 1 235 ? -0.600 29.160 31.027 1.00 40.49 202 SER A O 1
ATOM 1556 N N . ASP A 1 236 ? -0.835 28.399 28.936 1.00 50.21 203 ASP A N 1
ATOM 1557 C CA . ASP A 1 236 ? -0.505 26.986 29.318 1.00 39.42 203 ASP A CA 1
ATOM 1558 C C . ASP A 1 236 ? 0.943 26.767 28.930 1.00 38.64 203 ASP A C 1
ATOM 1559 O O . ASP A 1 236 ? 1.252 26.615 27.723 1.00 47.63 203 ASP A O 1
ATOM 1564 N N . THR A 1 237 ? 1.819 26.696 29.914 1.00 39.88 204 THR A N 1
ATOM 1565 C CA . THR A 1 237 ? 3.265 26.439 29.723 1.00 44.42 204 THR A CA 1
ATOM 1566 C C . THR A 1 237 ? 3.527 24.923 29.562 1.00 40.48 204 THR A C 1
ATOM 1567 O O . THR A 1 237 ? 4.670 24.597 29.323 1.00 47.48 204 THR A O 1
ATOM 1571 N N . ARG A 1 238 ? 2.537 24.050 29.761 1.00 45.00 205 ARG A N 1
ATOM 1572 C CA . ARG A 1 238 ? 2.728 22.576 29.501 1.00 48.50 205 ARG A CA 1
ATOM 1573 C C . ARG A 1 238 ? 2.776 22.348 27.987 1.00 53.39 205 ARG A C 1
ATOM 1574 O O . ARG A 1 238 ? 2.307 23.252 27.212 1.00 46.46 205 ARG A O 1
ATOM 1582 N 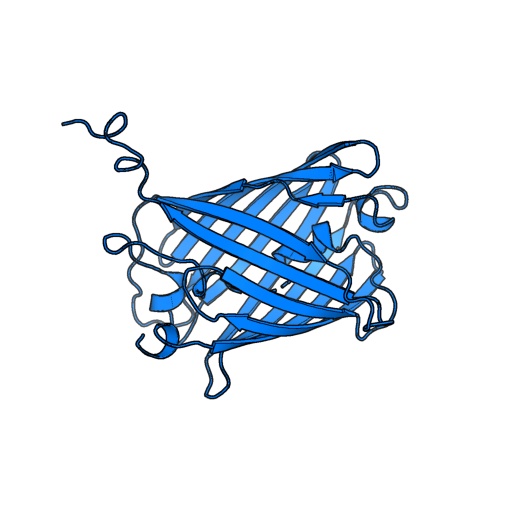N . ASP A 1 239 ? 3.322 21.211 27.550 1.00 49.48 206 ASP A N 1
ATOM 1583 C CA . ASP A 1 239 ? 3.210 20.819 26.121 1.00 42.46 206 ASP A CA 1
ATOM 1584 C C . ASP A 1 239 ? 1.755 20.459 25.946 1.00 38.84 206 ASP A C 1
ATOM 1585 O O . ASP A 1 239 ? 1.261 19.573 26.647 1.00 40.39 206 ASP A O 1
ATOM 1590 N N . HIS A 1 240 ? 1.056 21.191 25.092 1.00 36.07 207 HIS A N 1
ATOM 1591 C CA . HIS A 1 240 ? -0.411 21.135 25.045 1.00 35.48 207 HIS A CA 1
ATOM 1592 C C . HIS A 1 240 ? -0.887 21.537 23.658 1.00 35.58 207 HIS A C 1
ATOM 1593 O O . HIS A 1 240 ? -0.101 22.020 22.853 1.00 36.77 207 HIS A O 1
ATOM 1600 N N . ILE A 1 241 ? -2.165 21.323 23.416 1.00 35.59 208 ILE A N 1
ATOM 1601 C CA . ILE A 1 241 ? -2.778 21.825 22.180 1.00 38.38 208 ILE A CA 1
ATOM 1602 C C . ILE A 1 241 ? -4.191 22.137 22.574 1.00 39.16 208 ILE A C 1
ATOM 1603 O O . ILE A 1 241 ? -4.791 21.449 23.403 1.00 39.56 208 ILE A O 1
ATOM 1608 N N . VAL A 1 242 ? -4.702 23.153 21.912 1.00 37.31 209 VAL A N 1
ATOM 1609 C CA . VAL A 1 242 ? -6.154 23.391 21.867 1.00 36.57 209 VAL A CA 1
ATOM 1610 C C . VAL A 1 242 ? -6.601 23.039 20.470 1.00 39.33 209 VAL A C 1
ATOM 1611 O O . VAL A 1 242 ? -6.134 23.675 19.500 1.00 38.80 209 VAL A O 1
ATOM 1615 N N . MET A 1 243 ? -7.570 22.159 20.402 1.00 37.68 210 MET A N 1
ATOM 1616 C CA . MET A 1 243 ? -7.991 21.623 19.119 1.00 39.87 210 MET A CA 1
ATOM 1617 C C . MET A 1 243 ? -9.422 22.031 18.961 1.00 33.09 210 MET A C 1
ATOM 1618 O O . MET A 1 243 ? -10.211 21.735 19.820 1.00 38.96 210 MET A O 1
ATOM 1623 N N . ARG A 1 244 ? -9.735 22.598 17.827 1.00 33.67 211 ARG A N 1
ATOM 1624 C CA . ARG A 1 244 ? -11.110 22.902 17.487 1.00 38.68 211 ARG A CA 1
ATOM 1625 C C . ARG A 1 244 ? -11.432 22.187 16.202 1.00 37.39 211 ARG A C 1
ATOM 1626 O O . ARG A 1 244 ? -10.672 22.288 15.227 1.00 40.20 211 ARG A O 1
ATOM 1634 N N . GLU A 1 245 ? -12.577 21.565 16.198 1.00 36.64 212 GLU A N 1
ATOM 1635 C CA . GLU A 1 245 ? -12.992 20.789 15.033 1.00 41.85 212 GLU A CA 1
ATOM 1636 C C . GLU A 1 245 ? -14.370 21.199 14.601 1.00 40.20 212 GLU A C 1
ATOM 1637 O O . GLU A 1 245 ? -15.221 21.360 15.475 1.00 40.89 212 GLU A O 1
ATOM 1643 N N . ILE A 1 246 ? -14.587 21.236 13.286 1.00 33.34 213 ILE A N 1
ATOM 1644 C CA . ILE A 1 246 ? -15.924 21.341 12.672 1.00 39.69 213 ILE A CA 1
ATOM 1645 C C . ILE A 1 246 ? -16.143 20.105 11.823 1.00 41.05 213 ILE A C 1
ATOM 1646 O O . ILE A 1 246 ? -15.243 19.763 11.033 1.00 41.55 213 ILE A O 1
ATOM 1651 N N . ALA A 1 247 ? -17.234 19.400 12.057 1.00 38.59 214 ALA A N 1
ATOM 1652 C CA . ALA A 1 247 ? -17.535 18.158 11.319 1.00 34.88 214 ALA A CA 1
ATOM 1653 C C . ALA A 1 247 ? -18.999 18.229 10.958 1.00 36.80 214 ALA A C 1
ATOM 1654 O O . ALA A 1 247 ? -19.808 18.373 11.883 1.00 37.91 214 ALA A O 1
ATOM 1656 N N . VAL A 1 248 ? -19.308 18.145 9.676 1.00 35.70 215 VAL A N 1
ATOM 1657 C CA . VAL A 1 248 ? -20.708 18.221 9.195 1.00 36.50 215 VAL A CA 1
ATOM 1658 C C . VAL A 1 248 ? -20.928 17.149 8.163 1.00 37.98 215 VAL A C 1
ATOM 1659 O O . VAL A 1 248 ? -20.171 17.110 7.159 1.00 38.82 215 VAL A O 1
ATOM 1663 N N . ALA A 1 249 ? -21.989 16.383 8.333 1.00 37.44 216 ALA A N 1
ATOM 1664 C CA . ALA A 1 249 ? -22.340 15.310 7.387 1.00 40.26 216 ALA A CA 1
ATOM 1665 C C . ALA A 1 249 ? -23.135 15.906 6.241 1.00 42.06 216 ALA A C 1
ATOM 1666 O O . ALA A 1 249 ? -23.800 16.864 6.468 1.00 48.26 216 ALA A O 1
ATOM 1668 N N . GLN A 1 250 ? -22.987 15.363 5.032 1.00 44.20 217 GLN A N 1
ATOM 1669 C CA . GLN A 1 250 ? -23.590 15.924 3.795 1.00 46.93 217 GLN A CA 1
ATOM 1670 C C . GLN A 1 250 ? -24.128 14.776 2.967 1.00 46.05 217 GLN A C 1
ATOM 1671 O O . GLN A 1 250 ? -23.435 13.731 2.794 1.00 43.09 217 GLN A O 1
ATOM 1677 N N . ASP A 1 251 ? -25.369 14.922 2.529 1.00 45.62 218 ASP A N 1
ATOM 1678 C CA . ASP A 1 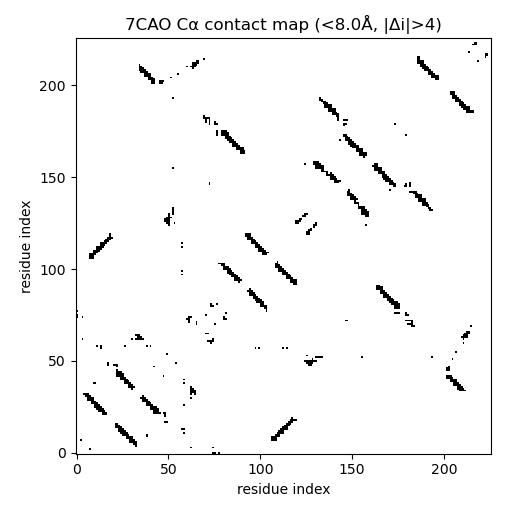251 ? -26.027 14.024 1.555 1.00 51.21 218 ASP A CA 1
ATOM 1679 C C . ASP A 1 251 ? -25.398 14.285 0.190 1.00 45.64 218 ASP A C 1
ATOM 1680 O O . ASP A 1 251 ? -25.527 15.376 -0.344 1.00 56.51 218 ASP A O 1
ATOM 1685 N N . PRO A 1 252 ? -24.749 13.301 -0.453 1.00 45.19 219 PRO A N 1
ATOM 1686 C CA . PRO A 1 252 ? -24.095 13.554 -1.732 1.00 49.74 219 PRO A CA 1
ATOM 1687 C C . PRO A 1 252 ? -25.009 14.134 -2.831 1.00 56.62 219 PRO A C 1
ATOM 1688 O O . PRO A 1 252 ? -24.682 15.170 -3.376 1.00 67.28 219 PRO A O 1
ATOM 1692 N N . ASN A 1 253 ? -26.139 13.498 -3.132 1.00 70.08 220 ASN A N 1
ATOM 1693 C CA . ASN A 1 253 ? -26.912 13.872 -4.346 1.00 79.72 220 ASN A CA 1
ATOM 1694 C C . ASN A 1 253 ? -28.068 14.769 -3.913 1.00 83.36 220 ASN A C 1
ATOM 1695 O O . ASN A 1 253 ? -29.133 14.715 -4.544 1.00 107.75 220 ASN A O 1
ATOM 1700 N N . GLU A 1 254 ? -27.808 15.556 -2.869 1.00 86.18 221 GLU A N 1
ATOM 1701 C CA . GLU A 1 254 ? -28.475 16.831 -2.498 1.00 95.86 221 GLU A CA 1
ATOM 1702 C C . GLU A 1 254 ? -27.410 17.908 -2.291 1.00 95.36 221 GLU A C 1
ATOM 1703 O O . GLU A 1 254 ? -27.706 18.871 -1.563 1.00 78.29 221 GLU A O 1
ATOM 1709 N N . ALA A 1 255 ? -26.202 17.722 -2.850 1.00 116.26 222 ALA A N 1
ATOM 1710 C CA . ALA A 1 255 ? -25.050 18.644 -2.665 1.00 118.46 222 ALA A CA 1
ATOM 1711 C C . ALA A 1 255 ? -25.518 20.038 -3.083 1.00 122.58 222 ALA A C 1
ATOM 1712 O O . ALA A 1 255 ? -25.553 20.956 -2.247 1.00 139.75 222 ALA A O 1
ATOM 1714 N N . GLN A 1 256 ? -25.881 20.144 -4.354 1.00 114.34 223 GLN A N 1
ATOM 1715 C CA . GLN A 1 256 ? -26.772 21.180 -4.913 1.00 109.23 223 GLN A CA 1
ATOM 1716 C C . GLN A 1 256 ? -27.677 20.430 -5.885 1.00 106.56 223 GLN A C 1
ATOM 1717 O O . GLN A 1 256 ? -27.663 19.160 -5.857 1.00 96.33 223 GLN A O 1
ATOM 1723 N N . SER A 1 257 ? -28.385 21.170 -6.737 1.00 105.69 224 SER A N 1
ATOM 1724 C CA . SER A 1 257 ? -29.326 20.608 -7.739 1.00 110.29 224 SER A CA 1
ATOM 1725 C C . SER A 1 257 ? -28.612 20.340 -9.082 1.00 100.45 224 SER A C 1
ATOM 1726 O O . SER A 1 257 ? -29.337 19.991 -10.063 1.00 98.32 224 SER A O 1
ATOM 1729 N N . ALA A 1 258 ? -27.266 20.468 -9.144 1.00 89.90 225 ALA A N 1
ATOM 1730 C CA . ALA A 1 258 ? -26.417 19.886 -10.227 1.00 69.51 225 ALA A CA 1
ATOM 1731 C C . ALA A 1 258 ? -26.349 18.351 -10.029 1.00 67.31 225 ALA A C 1
ATOM 1732 O O . ALA A 1 258 ? -26.427 17.620 -11.065 1.00 63.78 225 ALA A O 1
ATOM 1734 N N . PHE A 1 259 ? -26.358 17.855 -8.771 1.00 66.44 226 PHE A N 1
ATOM 1735 C CA . PHE A 1 259 ? -26.269 16.399 -8.426 1.00 72.63 226 PHE A CA 1
ATOM 1736 C C . PHE A 1 259 ? -27.646 15.698 -8.443 1.00 75.75 226 PHE A C 1
ATOM 1737 O O . PHE A 1 259 ? -27.614 14.453 -8.642 1.00 66.08 226 PHE A O 1
ATOM 1745 N N . ARG A 1 260 ? -28.775 16.429 -8.375 1.00 85.72 227 ARG A N 1
ATOM 1746 C CA . ARG A 1 260 ? -30.173 15.879 -8.376 1.00 91.07 227 ARG A CA 1
ATOM 1747 C C . ARG A 1 260 ? -30.656 15.476 -9.789 1.00 90.41 227 ARG A C 1
ATOM 1748 O O . ARG A 1 260 ? -30.755 16.353 -10.689 1.00 81.35 227 ARG A O 1
ATOM 1756 N N . ILE A 1 261 ? -31.048 14.204 -9.946 1.00 101.30 228 ILE A N 1
ATOM 1757 C CA . ILE A 1 261 ? -31.363 13.528 -11.247 1.00 108.36 228 ILE A CA 1
ATOM 1758 C C . ILE A 1 261 ? -32.327 12.343 -11.030 1.00 117.28 228 ILE A C 1
ATOM 1759 O O . ILE A 1 261 ? -31.963 11.388 -10.318 1.00 134.13 228 ILE A O 1
ATOM 1764 N N . ALA A 1 262 ? -33.503 12.378 -11.658 1.00 109.27 229 ALA A N 1
ATOM 1765 C CA . ALA A 1 262 ? -34.327 11.185 -11.961 1.00 87.92 229 ALA A CA 1
ATOM 1766 C C . ALA A 1 262 ? -34.745 11.285 -13.442 1.00 102.43 229 ALA A C 1
ATOM 1767 O O . ALA A 1 262 ? -34.170 11.966 -14.366 1.00 86.32 229 ALA A O 1
#

Organism: NCBI:txid1495449

InterPro domains:
  IPR000786 Green fluorescent protein, GFP [PR01229] (23-47)
  IPR000786 Green fluorescent protein, GFP [PR01229] (68-88)
  IPR000786 Green fluorescent protein, GFP [PR01229] (187-206)
  IPR000786 Green fluorescent protein, GFP [PR01229] (207-225)
  IPR000786 Green fluorescent protein, GFP [PR01229] (228-251)
  IPR009017 Green fluorescent protein [G3DSA:2.40.155.10] (23-251)
  IPR009017 Green fluorescent protein [SSF54511] (22-242)
  IPR011584 Green fluorescent protein-related [PF01353] (32-241)

Nearest PDB structures (foldseek):
  7cao-assembly1_A  TM=1.004E+00  e=1.823E-48  Olindias formosus
  3h1o-assembly1_B  TM=9.521E-01  e=1.096E-24  Entacmaea quadricolor
  6xwy-assembly4_D  TM=9.565E-01  e=3.390E-24  Entacmaea quadricolor
  4nws-assembly1_B  TM=9.492E-01  e=3.212E-24  synthetic construct
  5jva-assembly1_D  TM=9.484E-01  e=3.044E-24  synthetic construct

Sequence (226 aa):
MALFAKPMNHKTEITGEFNGKCFKVVGHGSAPGGGDFRMHAYCESGTLPVSWCVLSPSIFSMFTKYPNGITNFFQEAFPEGYTLDRVMTRENGGSVVSHHSYDLGKDGITAKVSVKGEGFDPNGPTMTKGYLKVLPFVCHLYPHGAGVRMTSSVGMVKTDGSLDIFNVDSNYQPVGSRKVSVPKFHFVQHRIILMKDKSDTRDHIVMREIAVAQDPNEAQSAFRIA